Protein AF-0000000074207308 (afdb_homodimer)

Organism: NCBI:txid88382

pLDDT: mean 95.61, std 4.44, range [67.88, 98.94]

Structure (mmCIF, N/CA/C/O backbone):
data_AF-0000000074207308-model_v1
#
loop_
_entity.id
_entity.type
_entity.pdbx_description
1 polymer 'Diamine N-acetyltransferase'
#
loop_
_atom_site.group_PDB
_atom_site.id
_atom_site.type_symbol
_atom_site.label_atom_id
_atom_site.label_alt_id
_atom_site.label_comp_id
_atom_site.label_asym_id
_atom_site.label_entity_id
_atom_site.label_seq_id
_atom_site.pdbx_PDB_ins_code
_atom_site.Cartn_x
_atom_site.Cartn_y
_atom_site.Cartn_z
_atom_site.occupancy
_atom_site.B_iso_or_equiv
_atom_site.auth_seq_id
_atom_site.auth_comp_id
_atom_site.auth_asym_id
_atom_site.auth_atom_id
_atom_site.pdbx_PDB_model_num
ATOM 1 N N . MET A 1 1 ? -21.609 17.359 10.055 1 81.06 1 MET A N 1
ATOM 2 C CA . MET A 1 1 ? -20.406 16.609 9.719 1 81.06 1 MET A CA 1
ATOM 3 C C . MET A 1 1 ? -19.797 15.961 10.961 1 81.06 1 MET A C 1
ATOM 5 O O . MET A 1 1 ? -19.578 16.641 11.969 1 81.06 1 MET A O 1
ATOM 9 N N . VAL A 1 2 ? -19.766 14.625 11.016 1 92.75 2 VAL A N 1
ATOM 10 C CA . VAL A 1 2 ? -19.125 13.898 12.102 1 92.75 2 VAL A CA 1
ATOM 11 C C . VAL A 1 2 ? -17.844 13.242 11.602 1 92.75 2 VAL A C 1
ATOM 13 O O . VAL A 1 2 ? -17.859 12.117 11.086 1 92.75 2 VAL A O 1
ATOM 16 N N . LEU A 1 3 ? -16.781 13.953 11.828 1 97.81 3 LEU A N 1
ATOM 17 C CA . LEU A 1 3 ? -15.5 13.453 11.336 1 97.81 3 LEU A CA 1
ATOM 18 C C . LEU A 1 3 ? -14.867 12.492 12.344 1 97.81 3 LEU A C 1
ATOM 20 O O . LEU A 1 3 ? -14.938 12.727 13.555 1 97.81 3 LEU A O 1
ATOM 24 N N . ARG A 1 4 ? -14.344 11.406 11.836 1 98.38 4 ARG A N 1
ATOM 25 C CA . ARG A 1 4 ? -13.633 10.438 12.656 1 98.38 4 ARG A CA 1
ATOM 26 C C . ARG A 1 4 ? -12.344 9.984 11.977 1 98.38 4 ARG A C 1
ATOM 28 O O . ARG A 1 4 ? -12.242 10.008 10.742 1 98.38 4 ARG A O 1
ATOM 35 N N . LEU A 1 5 ? -11.391 9.633 12.789 1 98.75 5 LEU A N 1
ATOM 36 C CA . LEU A 1 5 ? -10.156 9.023 12.32 1 98.75 5 LEU A CA 1
ATOM 37 C C . LEU A 1 5 ? -10.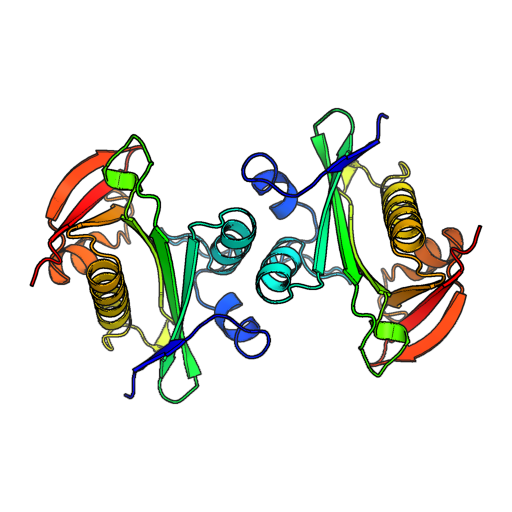188 7.508 12.508 1 98.75 5 LEU A C 1
ATOM 39 O O . LEU A 1 5 ? -10.516 7.016 13.586 1 98.75 5 LEU A O 1
ATOM 43 N N . GLU A 1 6 ? -9.867 6.758 11.445 1 98.69 6 GLU A N 1
ATOM 44 C CA . GLU A 1 6 ? -9.969 5.301 11.508 1 98.69 6 GLU A CA 1
ATOM 45 C C . GLU A 1 6 ? -8.703 4.637 10.977 1 98.69 6 GLU A C 1
ATOM 47 O O . GLU A 1 6 ? -8.062 5.16 10.062 1 98.69 6 GLU A O 1
ATOM 52 N N . GLU A 1 7 ? -8.43 3.48 11.586 1 98.62 7 GLU A N 1
ATOM 53 C CA . GLU A 1 7 ? -7.371 2.662 11 1 98.62 7 GLU A CA 1
ATOM 54 C C . GLU A 1 7 ? -7.773 2.152 9.617 1 98.62 7 GLU A C 1
ATOM 56 O O . GLU A 1 7 ? -8.961 1.986 9.328 1 98.62 7 GLU A O 1
ATOM 61 N N . LEU A 1 8 ? -6.762 1.978 8.734 1 98.69 8 LEU A N 1
ATOM 62 C CA . LEU A 1 8 ? -7.055 1.312 7.469 1 98.69 8 LEU A CA 1
ATOM 63 C C . LEU A 1 8 ? -7.461 -0.139 7.699 1 98.69 8 LEU A C 1
ATOM 65 O O . LEU A 1 8 ? -6.934 -0.8 8.602 1 98.69 8 LEU A O 1
ATOM 69 N N . SER A 1 9 ? -8.336 -0.606 6.934 1 98.06 9 SER A N 1
ATOM 70 C CA . SER A 1 9 ? -8.859 -1.966 7.02 1 98.06 9 SER A CA 1
ATOM 71 C C . SER A 1 9 ? -9.305 -2.477 5.652 1 98.06 9 SER A C 1
ATOM 73 O O . SER A 1 9 ? -9.367 -1.711 4.688 1 98.06 9 SER A O 1
ATOM 75 N N . VAL A 1 10 ? -9.586 -3.734 5.633 1 96.44 10 VAL A N 1
ATOM 76 C CA . VAL A 1 10 ? -10.078 -4.332 4.395 1 96.44 10 VAL A CA 1
ATOM 77 C C . VAL A 1 10 ? -11.367 -3.643 3.963 1 96.44 10 VAL A C 1
ATOM 79 O O . VAL A 1 10 ? -11.625 -3.477 2.766 1 96.44 10 VAL A O 1
ATOM 82 N N . ASP A 1 11 ? -12.094 -3.113 4.871 1 97 11 ASP A N 1
ATOM 83 C CA . ASP A 1 11 ? -13.422 -2.562 4.598 1 97 11 ASP A CA 1
ATOM 84 C C . ASP A 1 11 ? -13.32 -1.158 4.008 1 97 11 ASP A C 1
ATOM 86 O O . ASP A 1 11 ? -14.18 -0.745 3.227 1 97 11 ASP A O 1
ATOM 90 N N . ASN A 1 12 ? -12.305 -0.377 4.363 1 98.19 12 ASN A N 1
ATOM 91 C CA . ASN A 1 12 ? -12.297 1.019 3.939 1 98.19 12 ASN A CA 1
ATOM 92 C C . ASN A 1 12 ? -11.18 1.293 2.941 1 98.19 12 ASN A C 1
ATOM 94 O O . ASN A 1 12 ? -11.117 2.375 2.354 1 98.19 12 ASN A O 1
ATOM 98 N N . LEU A 1 13 ? -10.344 0.325 2.689 1 98.31 13 LEU A N 1
ATOM 99 C CA . LEU A 1 13 ? -9.148 0.535 1.877 1 98.31 13 LEU A CA 1
ATOM 100 C C . LEU A 1 13 ? -9.523 0.958 0.46 1 98.31 13 LEU A C 1
ATOM 102 O O . LEU A 1 13 ? -8.93 1.886 -0.093 1 98.31 13 LEU A O 1
ATOM 106 N N . GLY A 1 14 ? -10.508 0.292 -0.149 1 97.25 14 GLY A N 1
ATOM 107 C CA . GLY A 1 14 ? -10.914 0.631 -1.505 1 97.25 14 GLY A CA 1
ATOM 108 C C . GLY A 1 14 ? -11.242 2.102 -1.68 1 97.25 14 GLY A C 1
ATOM 109 O O . GLY A 1 14 ? -10.781 2.736 -2.631 1 97.25 14 GLY A O 1
ATOM 110 N N . ASP A 1 15 ? -12.016 2.637 -0.791 1 97.81 15 ASP A N 1
ATOM 111 C CA . ASP A 1 15 ? -12.391 4.043 -0.834 1 97.81 15 ASP A CA 1
ATOM 112 C C . ASP A 1 15 ? -11.188 4.949 -0.605 1 97.81 15 ASP A C 1
ATOM 114 O O . ASP A 1 15 ? -11.062 6.004 -1.231 1 97.81 15 ASP A O 1
ATOM 118 N N . VAL A 1 16 ? -10.305 4.543 0.288 1 98.38 16 VAL A N 1
ATOM 119 C CA . VAL A 1 16 ? -9.109 5.316 0.594 1 98.38 16 VAL A CA 1
ATOM 120 C C . VAL A 1 16 ? -8.234 5.426 -0.652 1 98.38 16 VAL A C 1
ATOM 122 O O . VAL A 1 16 ? -7.762 6.512 -0.993 1 98.38 16 VAL A O 1
ATOM 125 N N . LEU A 1 17 ? -8.102 4.32 -1.354 1 96.69 17 LEU A N 1
ATOM 126 C CA . LEU A 1 17 ? -7.203 4.273 -2.502 1 96.69 17 LEU A CA 1
ATOM 127 C C . LEU A 1 17 ? -7.77 5.082 -3.668 1 96.69 17 LEU A C 1
ATOM 129 O O . LEU A 1 17 ? -7.039 5.43 -4.598 1 96.69 17 LEU A O 1
ATOM 133 N N . ARG A 1 18 ? -9.016 5.398 -3.621 1 94.56 18 ARG A N 1
ATOM 134 C CA . ARG A 1 18 ? -9.664 6.133 -4.707 1 94.56 18 ARG A CA 1
ATOM 135 C C . ARG A 1 18 ? -9.664 7.629 -4.43 1 94.56 18 ARG A C 1
ATOM 137 O O . ARG A 1 18 ? -10.094 8.422 -5.27 1 94.56 18 ARG A O 1
ATOM 144 N N . LEU A 1 19 ? -9.195 7.988 -3.291 1 96.62 19 LEU A N 1
ATOM 145 C CA . LEU A 1 19 ? -9.062 9.414 -3.002 1 96.62 19 LEU A CA 1
ATOM 146 C C . LEU A 1 19 ? -8.117 10.086 -3.994 1 96.62 19 LEU A C 1
ATOM 148 O O . LEU A 1 19 ? -7.133 9.484 -4.426 1 96.62 19 LEU A O 1
ATOM 152 N N . PRO A 1 20 ? -8.375 11.359 -4.23 1 93.25 20 PRO A N 1
ATOM 153 C CA . PRO A 1 20 ? -7.418 12.109 -5.047 1 93.25 20 PRO A CA 1
ATOM 154 C C . PRO A 1 20 ? -6.156 12.492 -4.277 1 93.25 20 PRO A C 1
ATOM 156 O O . PRO A 1 20 ? -6.172 12.531 -3.045 1 93.25 20 PRO A O 1
ATOM 159 N N . PRO A 1 21 ? -5.121 12.734 -5.047 1 92.62 21 PRO A N 1
ATOM 160 C CA . PRO A 1 21 ? -4.949 12.656 -6.5 1 92.62 21 PRO A CA 1
ATOM 161 C C . PRO A 1 21 ? -4.711 11.234 -6.992 1 92.62 21 PRO A C 1
ATOM 163 O O . PRO A 1 21 ? -4.34 10.352 -6.207 1 92.62 21 PRO A O 1
ATOM 166 N N . GLN A 1 22 ? -5.051 11.031 -8.203 1 88.5 22 GLN A N 1
ATOM 167 C CA . GLN A 1 22 ? -4.668 9.805 -8.898 1 88.5 22 GLN A CA 1
ATOM 168 C C . GLN A 1 22 ? -3.414 10.023 -9.75 1 88.5 22 GLN A C 1
ATOM 170 O O . GLN A 1 22 ? -3.002 11.164 -9.969 1 88.5 22 GLN A O 1
ATOM 175 N N . ALA A 1 23 ? -2.795 8.906 -10.125 1 82 23 ALA A N 1
ATOM 176 C CA . ALA A 1 23 ? -1.515 8.953 -10.828 1 82 23 ALA A CA 1
ATOM 177 C C . ALA A 1 23 ? -1.585 9.891 -12.031 1 82 23 ALA A C 1
ATOM 179 O O . ALA A 1 23 ? -0.601 10.555 -12.367 1 82 23 ALA A O 1
ATOM 180 N N . ALA A 1 24 ? -2.674 10.062 -12.633 1 81.81 24 ALA A N 1
ATOM 181 C CA . ALA A 1 24 ? -2.807 10.859 -13.844 1 81.81 24 ALA A CA 1
ATOM 182 C C . ALA A 1 24 ? -3.025 12.336 -13.516 1 81.81 24 ALA A C 1
ATOM 184 O O . ALA A 1 24 ? -2.92 13.195 -14.391 1 81.81 24 ALA A O 1
ATOM 185 N N . ASP A 1 25 ? -3.264 12.656 -12.211 1 84.12 25 ASP A N 1
ATOM 186 C CA . ASP A 1 25 ? -3.578 14.016 -11.789 1 84.12 25 ASP A CA 1
ATOM 187 C C . ASP A 1 25 ? -2.307 14.844 -11.617 1 84.12 25 ASP A C 1
ATOM 189 O O . ASP A 1 25 ? -1.285 14.328 -11.148 1 84.12 25 ASP A O 1
ATOM 193 N N . ASP A 1 26 ? -2.391 16.062 -12.055 1 83.62 26 ASP A N 1
ATOM 194 C CA . ASP A 1 26 ? -1.312 17 -11.758 1 83.62 26 ASP A CA 1
ATOM 195 C C . ASP A 1 26 ? -1.532 17.672 -10.406 1 83.62 26 ASP A C 1
ATOM 197 O O . ASP A 1 26 ? -2.199 18.703 -10.32 1 83.62 26 ASP A O 1
ATOM 201 N N . GLU A 1 27 ? -1.017 17.094 -9.383 1 84.94 27 GLU A N 1
ATOM 202 C CA . GLU A 1 27 ? -1.16 17.562 -8.008 1 84.94 27 GLU A CA 1
ATOM 203 C C . GLU A 1 27 ? 0.176 17.531 -7.277 1 84.94 27 GLU A C 1
ATOM 205 O O . GLU A 1 27 ? 1.057 16.734 -7.605 1 84.94 27 GLU A O 1
ATOM 210 N N . PRO A 1 28 ? 0.37 18.375 -6.367 1 83.69 28 PRO A N 1
ATOM 211 C CA . PRO A 1 28 ? 1.641 18.484 -5.648 1 83.69 28 PRO A CA 1
ATOM 212 C C . PRO A 1 28 ? 1.828 17.391 -4.602 1 83.69 28 PRO A C 1
ATOM 214 O O . PRO A 1 28 ? 2.834 17.391 -3.885 1 83.69 28 PRO A O 1
ATOM 217 N N . VAL A 1 29 ? 0.876 16.609 -4.508 1 86.88 29 VAL A N 1
ATOM 218 C CA . VAL A 1 29 ? 0.922 15.539 -3.523 1 86.88 29 VAL A CA 1
ATOM 219 C C . VAL A 1 29 ? 0.804 14.188 -4.223 1 86.88 29 VAL A C 1
ATOM 221 O O . VAL A 1 29 ? 0.121 14.07 -5.246 1 86.88 29 VAL A O 1
ATOM 224 N N . ALA A 1 30 ? 1.426 13.234 -3.65 1 88.88 30 ALA A N 1
ATOM 225 C CA . ALA A 1 30 ? 1.413 11.891 -4.23 1 88.88 30 ALA A CA 1
ATOM 226 C C . ALA A 1 30 ? 0.037 11.25 -4.094 1 88.88 30 ALA A C 1
ATOM 228 O O . ALA A 1 30 ? -0.726 11.586 -3.186 1 88.88 30 ALA A O 1
ATOM 229 N N . PRO A 1 31 ? -0.222 10.328 -4.969 1 92.69 31 PRO A N 1
ATOM 230 C CA . PRO A 1 31 ? -1.463 9.562 -4.812 1 92.69 31 PRO A CA 1
ATOM 231 C C . PRO A 1 31 ? -1.519 8.789 -3.502 1 92.69 31 PRO A C 1
ATOM 233 O O . PRO A 1 31 ? -0.492 8.289 -3.031 1 92.69 31 PRO A O 1
ATOM 236 N N . THR A 1 32 ? -2.699 8.617 -3.01 1 95.69 32 THR A N 1
ATOM 237 C CA . THR A 1 32 ? -2.92 7.93 -1.742 1 95.69 32 THR A CA 1
ATOM 238 C C . THR A 1 32 ? -2.443 6.484 -1.822 1 95.69 32 THR A C 1
ATOM 240 O O . THR A 1 32 ? -1.869 5.961 -0.865 1 95.69 32 THR A O 1
ATOM 243 N N . VAL A 1 33 ? -2.654 5.875 -2.961 1 95.12 33 VAL A N 1
ATOM 244 C CA . VAL A 1 33 ? -2.287 4.469 -3.117 1 95.12 33 VAL A CA 1
ATOM 245 C C . VAL A 1 33 ? -0.78 4.305 -2.934 1 95.12 33 VAL A C 1
ATOM 247 O O . VAL A 1 33 ? -0.324 3.328 -2.336 1 95.12 33 VAL A O 1
ATOM 250 N N . TRP A 1 34 ? -0.037 5.199 -3.395 1 94.44 34 TRP A N 1
ATOM 251 C CA . TRP A 1 34 ? 1.411 5.152 -3.227 1 94.44 34 TRP A CA 1
ATOM 252 C C . TRP A 1 34 ? 1.792 5.25 -1.754 1 94.44 34 TRP A C 1
ATOM 254 O O . TRP A 1 34 ? 2.688 4.543 -1.287 1 94.44 34 TRP A O 1
ATOM 264 N N . SER A 1 35 ? 1.114 6.098 -1.094 1 96.44 35 SER A N 1
ATOM 265 C CA . SER A 1 35 ? 1.394 6.301 0.324 1 96.44 35 SER A CA 1
ATOM 266 C C . SER A 1 35 ? 1.094 5.047 1.135 1 96.44 35 SER A C 1
ATOM 268 O O . SER A 1 35 ? 1.866 4.672 2.02 1 96.44 35 SER A O 1
ATOM 270 N N . VAL A 1 36 ? 0.003 4.43 0.858 1 98.06 36 VAL A N 1
ATOM 271 C CA . VAL A 1 36 ? -0.348 3.215 1.586 1 98.06 36 VAL A CA 1
ATOM 272 C C . VAL A 1 36 ? 0.664 2.115 1.273 1 98.06 36 VAL A C 1
ATOM 274 O O . VAL A 1 36 ? 1.079 1.373 2.166 1 98.06 36 VAL A O 1
ATOM 277 N N . ALA A 1 37 ? 1.04 2.021 -0.01 1 97.69 37 ALA A N 1
ATOM 278 C CA . ALA A 1 37 ? 2.072 1.057 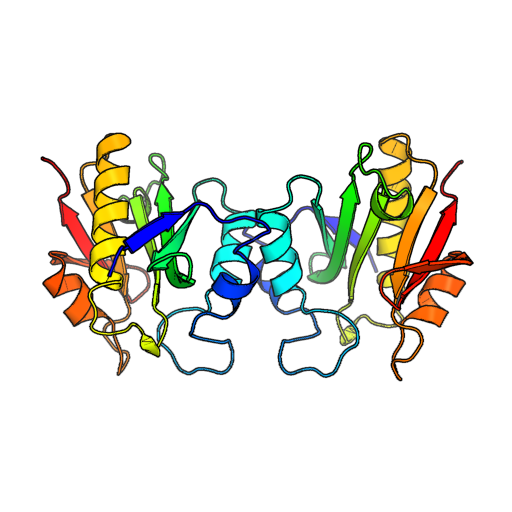-0.384 1 97.69 37 ALA A CA 1
ATOM 279 C C . ALA A 1 37 ? 3.379 1.341 0.349 1 97.69 37 ALA A C 1
ATOM 281 O O . ALA A 1 37 ? 4.043 0.418 0.827 1 97.69 37 ALA A O 1
ATOM 282 N N . GLU A 1 38 ? 3.725 2.566 0.464 1 97.38 38 GLU A N 1
ATOM 283 C CA . GLU A 1 38 ? 4.922 2.957 1.204 1 97.38 38 GLU A CA 1
ATOM 284 C C . GLU A 1 38 ? 4.824 2.543 2.67 1 97.38 38 GLU A C 1
ATOM 286 O O . GLU A 1 38 ? 5.816 2.125 3.27 1 97.38 38 GLU A O 1
ATOM 291 N N . ALA A 1 39 ? 3.689 2.721 3.209 1 98.19 39 ALA A N 1
ATOM 292 C CA . ALA A 1 39 ? 3.49 2.363 4.609 1 98.19 39 ALA A CA 1
ATOM 293 C C . ALA A 1 39 ? 3.795 0.887 4.848 1 98.19 39 ALA A C 1
ATOM 295 O O . ALA A 1 39 ? 4.234 0.505 5.938 1 98.19 39 ALA A O 1
ATOM 296 N N . TYR A 1 40 ? 3.59 0.123 3.887 1 98.31 40 TYR A N 1
ATOM 297 C CA . TYR A 1 40 ? 3.846 -1.307 4.023 1 98.31 40 TYR A CA 1
ATOM 298 C C . TYR A 1 40 ? 5.293 -1.567 4.422 1 98.31 40 TYR A C 1
ATOM 300 O O . TYR A 1 40 ? 5.574 -2.48 5.203 1 98.31 40 TYR A O 1
ATOM 308 N N . VAL A 1 41 ? 6.207 -0.784 3.912 1 98 41 VAL A N 1
ATOM 309 C CA . VAL A 1 41 ? 7.621 -1.054 4.137 1 98 41 VAL A CA 1
ATOM 310 C C . VAL A 1 41 ? 8.172 -0.082 5.176 1 98 41 VAL A C 1
ATOM 312 O O . VAL A 1 41 ? 9.391 -0.025 5.398 1 98 41 VAL A O 1
ATOM 315 N N . HIS A 1 42 ? 7.398 0.735 5.715 1 97.12 42 HIS A N 1
ATOM 316 C CA . HIS A 1 42 ? 7.789 1.678 6.758 1 97.12 42 HIS A CA 1
ATOM 317 C C . HIS A 1 42 ? 7.012 1.428 8.047 1 97.12 42 HIS A C 1
ATOM 319 O O . HIS A 1 42 ? 5.961 2.029 8.266 1 97.12 42 HIS A O 1
ATOM 325 N N . PRO A 1 43 ? 7.555 0.659 8.883 1 95.44 43 PRO A N 1
ATOM 326 C CA . PRO A 1 43 ? 6.832 0.309 10.109 1 95.44 43 PRO A CA 1
ATOM 327 C C . PRO A 1 43 ? 6.527 1.524 10.984 1 95.44 43 PRO A C 1
ATOM 329 O O . PRO A 1 43 ? 5.676 1.454 11.875 1 95.44 43 PRO A O 1
ATOM 332 N N . THR A 1 44 ? 7.172 2.658 10.773 1 97.25 44 THR A N 1
ATOM 333 C CA . THR A 1 44 ? 6.965 3.857 11.578 1 97.25 44 THR A CA 1
ATOM 334 C C . THR A 1 44 ? 5.844 4.711 10.992 1 97.25 44 THR A C 1
ATOM 336 O O . THR A 1 44 ? 5.434 5.703 11.602 1 97.25 44 THR A O 1
ATOM 339 N N . ALA A 1 45 ? 5.398 4.285 9.789 1 98.19 45 ALA A N 1
ATOM 340 C CA . ALA A 1 45 ? 4.289 5.004 9.164 1 98.19 45 ALA A CA 1
ATOM 341 C C . ALA A 1 45 ? 2.99 4.777 9.938 1 98.19 45 ALA A C 1
ATOM 343 O O . ALA A 1 45 ? 2.775 3.703 10.5 1 98.19 45 ALA A O 1
ATOM 344 N N . TRP A 1 46 ? 2.166 5.762 9.969 1 98.62 46 TRP A N 1
ATOM 345 C CA . TRP A 1 46 ? 0.899 5.766 10.688 1 98.62 46 TRP A CA 1
ATOM 346 C C . TRP A 1 46 ? -0.232 6.27 9.797 1 98.62 46 TRP A C 1
ATOM 348 O O . TRP A 1 46 ? -0.687 7.406 9.945 1 98.62 46 TRP A O 1
ATOM 358 N N . PRO A 1 47 ? -0.683 5.48 8.797 1 98.88 47 PRO A N 1
ATOM 359 C CA . PRO A 1 47 ? -1.787 5.875 7.914 1 98.88 47 PRO A CA 1
ATOM 360 C C . PRO A 1 47 ? -3.152 5.727 8.586 1 98.88 47 PRO A C 1
ATOM 362 O O . PRO A 1 47 ? -3.389 4.758 9.305 1 98.88 47 PRO A O 1
ATOM 365 N N . ARG A 1 48 ? -4.027 6.715 8.258 1 98.94 48 ARG A N 1
ATOM 366 C CA . ARG A 1 48 ? -5.391 6.715 8.781 1 98.94 48 ARG A CA 1
ATOM 367 C C . ARG A 1 48 ? -6.371 7.238 7.734 1 98.94 48 ARG A C 1
ATOM 369 O O . ARG A 1 48 ? -6.031 8.125 6.945 1 98.94 48 ARG A O 1
ATOM 376 N N . ALA A 1 49 ? -7.531 6.734 7.805 1 98.88 49 ALA A N 1
ATOM 377 C CA . ALA A 1 49 ? -8.641 7.27 7.023 1 98.88 49 ALA A CA 1
ATOM 378 C C . ALA A 1 49 ? -9.43 8.297 7.832 1 98.88 49 ALA A C 1
ATOM 380 O O . ALA A 1 49 ? -9.617 8.141 9.039 1 98.88 49 ALA A O 1
ATOM 381 N N . VAL A 1 50 ? -9.859 9.336 7.191 1 98.81 50 VAL A N 1
ATOM 382 C CA . VAL A 1 50 ? -10.828 10.266 7.762 1 98.81 50 VAL A CA 1
ATOM 383 C C . VAL A 1 50 ? -12.211 9.984 7.18 1 98.81 50 VAL A C 1
ATOM 385 O O . VAL A 1 50 ? -12.383 9.938 5.961 1 98.81 50 VAL A O 1
ATOM 388 N N . THR A 1 51 ? -13.18 9.805 8.047 1 98.56 51 THR A N 1
ATOM 389 C CA . THR A 1 51 ? -14.523 9.516 7.57 1 98.56 51 THR A CA 1
ATOM 390 C C . THR A 1 51 ? -15.516 10.562 8.078 1 98.56 51 THR A C 1
ATOM 392 O O . THR A 1 51 ? -15.266 11.211 9.102 1 98.56 51 THR A O 1
ATOM 395 N N . ASP A 1 52 ? -16.469 10.836 7.301 1 98.06 52 ASP A N 1
ATOM 396 C CA . ASP A 1 52 ? -17.641 11.625 7.656 1 98.06 52 ASP A CA 1
ATOM 397 C C . ASP A 1 52 ? -18.906 10.781 7.602 1 98.06 52 ASP A C 1
ATOM 399 O O . ASP A 1 52 ? -19.422 10.492 6.516 1 98.06 52 ASP A O 1
ATOM 403 N N . ASP A 1 53 ? -19.375 10.391 8.758 1 95.38 53 ASP A N 1
ATOM 404 C CA . ASP A 1 53 ? -20.562 9.531 8.844 1 95.38 53 ASP A CA 1
ATOM 405 C C . ASP A 1 53 ? -20.344 8.227 8.078 1 95.38 53 ASP A C 1
ATOM 407 O O . ASP A 1 53 ? -21.172 7.852 7.242 1 95.38 53 ASP A O 1
ATOM 411 N N . GLY A 1 54 ? -19.172 7.723 8.234 1 95.19 54 GLY A N 1
ATOM 412 C CA . GLY A 1 54 ? -18.875 6.406 7.703 1 95.19 54 GLY A CA 1
ATOM 413 C C . GLY A 1 54 ? -18.328 6.445 6.285 1 95.19 54 GLY A C 1
ATOM 414 O O . GLY A 1 54 ? -17.859 5.43 5.766 1 95.19 54 GLY A O 1
ATOM 415 N N . VAL A 1 55 ? -18.391 7.594 5.66 1 97.25 55 VAL A N 1
ATOM 416 C CA . VAL A 1 55 ? -17.891 7.75 4.301 1 97.25 55 VAL A CA 1
ATOM 417 C C . VAL A 1 55 ? -16.469 8.281 4.332 1 97.25 55 VAL A C 1
ATOM 419 O O . VAL A 1 55 ? -16.188 9.273 5.008 1 97.25 55 VAL A O 1
ATOM 422 N N . VAL A 1 56 ? -15.578 7.613 3.619 1 98.62 56 VAL A N 1
ATOM 423 C CA . VAL A 1 56 ? -14.195 8.078 3.564 1 98.62 56 VAL A CA 1
ATOM 424 C C . VAL A 1 56 ? -14.133 9.422 2.842 1 98.62 56 VAL A C 1
ATOM 426 O O . VAL A 1 56 ? -14.562 9.531 1.693 1 98.62 56 VAL A O 1
ATOM 429 N N . VAL A 1 57 ? -13.547 10.406 3.486 1 98.56 57 VAL A N 1
ATOM 430 C CA . VAL A 1 57 ? -13.484 11.734 2.881 1 98.56 57 VAL A CA 1
ATOM 431 C C . VAL A 1 57 ? -12.047 12.242 2.895 1 98.56 57 VAL A C 1
ATOM 433 O O . VAL A 1 57 ? -11.758 13.32 2.371 1 98.56 57 VAL A O 1
ATOM 436 N N . GLY A 1 58 ? -11.164 11.469 3.492 1 98.62 58 GLY A N 1
ATOM 437 C CA . GLY A 1 58 ? -9.773 11.898 3.523 1 98.62 58 GLY A CA 1
ATOM 438 C C . GLY A 1 58 ? -8.828 10.805 3.994 1 98.62 58 GLY A C 1
ATOM 439 O O . GLY A 1 58 ? -9.258 9.695 4.309 1 98.62 58 GLY A O 1
ATOM 440 N N . PHE A 1 59 ? -7.609 11.078 3.967 1 98.81 59 PHE A N 1
ATOM 441 C CA . PHE A 1 59 ? -6.5 10.219 4.363 1 98.81 59 PHE A CA 1
ATOM 442 C C . PHE A 1 59 ? -5.352 11.047 4.93 1 98.81 59 PHE A C 1
ATOM 444 O O . PHE A 1 59 ? -5.043 12.125 4.418 1 98.81 59 PHE A O 1
ATOM 451 N N . VAL A 1 60 ? -4.75 10.57 5.996 1 98.88 60 VAL A N 1
ATOM 452 C CA . VAL A 1 60 ? -3.539 11.18 6.535 1 98.88 60 VAL A CA 1
ATOM 453 C C . VAL A 1 60 ? -2.545 10.094 6.926 1 98.88 60 VAL A C 1
ATOM 455 O O . VAL A 1 60 ? -2.938 9.023 7.387 1 98.88 60 VAL A O 1
ATOM 458 N N . MET A 1 61 ? -1.333 10.312 6.668 1 98.88 61 MET A N 1
ATOM 459 C CA . MET A 1 61 ? -0.251 9.43 7.094 1 98.88 61 MET A CA 1
ATOM 460 C C . MET A 1 61 ? 0.85 10.211 7.797 1 98.88 61 MET A C 1
ATOM 462 O O . MET A 1 61 ? 1.478 11.086 7.195 1 98.88 61 MET A O 1
ATOM 466 N N . ALA A 1 62 ? 1.029 9.969 9.031 1 98.81 62 ALA A N 1
ATOM 467 C CA . ALA A 1 62 ? 2.131 10.523 9.82 1 98.81 62 ALA A CA 1
ATOM 468 C C . ALA A 1 62 ? 3.273 9.516 9.945 1 98.81 62 ALA A C 1
ATOM 470 O O . ALA A 1 62 ? 3.129 8.352 9.562 1 98.81 62 ALA A O 1
ATOM 471 N N . ASN A 1 63 ? 4.332 9.977 10.32 1 98.31 63 ASN A N 1
ATOM 472 C CA . ASN A 1 63 ? 5.496 9.148 10.633 1 98.31 63 ASN A CA 1
ATOM 473 C C . ASN A 1 63 ? 6.016 9.422 12.039 1 98.31 63 ASN A C 1
ATOM 475 O O . ASN A 1 63 ? 6.137 10.578 12.453 1 98.31 63 ASN A O 1
ATOM 479 N N . TRP A 1 64 ? 6.316 8.352 12.781 1 98.25 64 TRP A N 1
ATOM 480 C CA . TRP A 1 64 ? 6.891 8.43 14.117 1 98.25 64 TRP A CA 1
ATOM 481 C C . TRP A 1 64 ? 8.234 7.715 14.18 1 98.25 64 TRP A C 1
ATOM 483 O O . TRP A 1 64 ? 8.289 6.496 14.367 1 98.25 64 TRP A O 1
ATOM 493 N N . SER A 1 65 ? 9.273 8.461 14.086 1 97.06 65 SER A N 1
ATOM 494 C CA . SER A 1 65 ? 10.633 7.93 14.078 1 97.06 65 SER A CA 1
ATOM 495 C C . SER A 1 65 ? 11.539 8.703 15.039 1 97.06 65 SER A C 1
ATOM 497 O O . SER A 1 65 ? 12.406 9.461 14.602 1 97.06 65 SER A O 1
ATOM 499 N N . PRO A 1 66 ? 11.43 8.422 16.297 1 93.81 66 PRO A N 1
ATOM 500 C CA . PRO A 1 66 ? 12.148 9.227 17.281 1 93.81 66 PRO A CA 1
ATOM 501 C C . PRO A 1 66 ? 13.664 9.133 17.141 1 93.81 66 PRO A C 1
ATOM 503 O O . PRO A 1 66 ? 14.383 10.047 17.531 1 93.81 66 PRO A O 1
ATOM 506 N N . GLU A 1 67 ? 14.156 8.094 16.531 1 93.88 67 GLU A N 1
ATOM 507 C CA . GLU A 1 67 ? 15.594 7.871 16.453 1 93.88 67 GLU A CA 1
ATOM 508 C C . GLU A 1 67 ? 16.172 8.461 15.172 1 93.88 67 GLU A C 1
ATOM 510 O O . GLU A 1 67 ? 17.375 8.359 14.93 1 93.88 67 GLU A O 1
ATOM 515 N N . GLU A 1 68 ? 15.359 9.031 14.391 1 95.06 68 GLU A N 1
ATOM 516 C CA . GLU A 1 68 ? 15.836 9.641 13.148 1 95.06 68 GLU A CA 1
ATOM 517 C C . GLU A 1 68 ? 16.828 10.758 13.43 1 95.06 68 GLU A C 1
ATOM 519 O O . GLU A 1 68 ? 16.578 11.617 14.281 1 95.06 68 GLU A O 1
ATOM 524 N N . PRO A 1 69 ? 17.953 10.805 12.703 1 94.75 69 PRO A N 1
ATOM 525 C CA . PRO A 1 69 ? 18.969 11.844 12.93 1 94.75 69 PRO A CA 1
ATOM 526 C C . PRO A 1 69 ? 18.453 13.242 12.594 1 94.75 69 PRO A C 1
ATOM 528 O O . PRO A 1 69 ? 18.812 14.211 13.273 1 94.75 69 PRO A O 1
ATOM 531 N N . GLU A 1 70 ? 17.75 13.359 11.5 1 93.81 70 GLU A N 1
ATOM 532 C CA . GLU A 1 70 ? 17.156 14.641 11.109 1 93.81 70 GLU A CA 1
ATOM 533 C C . GLU A 1 70 ? 15.891 14.93 11.891 1 93.81 70 GLU A C 1
ATOM 535 O O . GLU A 1 70 ? 14.867 14.266 11.695 1 93.81 70 GLU A O 1
ATOM 540 N N . PRO A 1 71 ? 15.922 15.945 12.758 1 93.12 71 PRO A N 1
ATOM 541 C CA . PRO A 1 71 ? 14.773 16.219 13.625 1 93.12 71 PRO A CA 1
ATOM 542 C C . PRO A 1 71 ? 13.469 16.406 12.844 1 93.12 71 PRO A C 1
ATOM 544 O O . PRO A 1 71 ? 12.414 15.961 13.289 1 93.12 71 PRO A O 1
ATOM 547 N N . ALA A 1 72 ? 13.586 16.938 11.648 1 93.69 72 ALA A N 1
ATOM 548 C CA . ALA A 1 72 ? 12.406 17.219 10.836 1 93.69 72 ALA A CA 1
ATOM 549 C C . ALA A 1 72 ? 11.719 15.93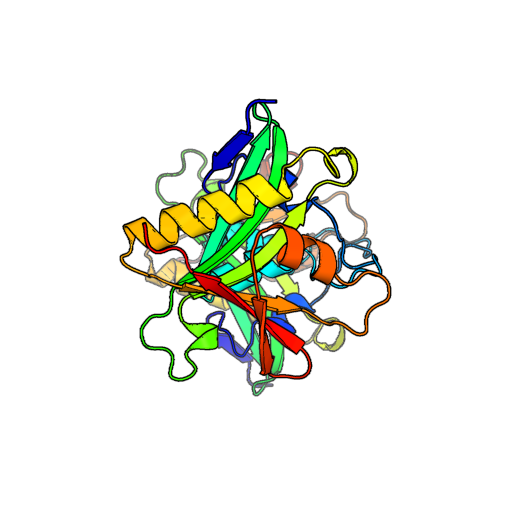8 10.398 1 93.69 72 ALA A C 1
ATOM 551 O O . ALA A 1 72 ? 10.562 15.961 9.969 1 93.69 72 ALA A O 1
ATOM 552 N N . PHE A 1 73 ? 12.422 14.773 10.578 1 95.12 73 PHE A N 1
ATOM 553 C CA . PHE A 1 73 ? 11.883 13.516 10.078 1 95.12 73 PHE A CA 1
ATOM 554 C C . PHE A 1 73 ? 11.422 12.633 11.227 1 95.12 73 PHE A C 1
ATOM 556 O O . PHE A 1 73 ? 10.953 11.516 11.008 1 95.12 73 PHE A O 1
ATOM 563 N N . ARG A 1 74 ? 11.469 13.109 12.453 1 96.25 74 ARG A N 1
ATOM 564 C CA . ARG A 1 74 ? 11.188 12.273 13.617 1 96.25 74 ARG A CA 1
ATOM 565 C C . ARG A 1 74 ? 9.688 12.109 13.828 1 96.25 74 ARG A C 1
ATOM 567 O O . ARG A 1 74 ? 9.234 11.07 14.32 1 96.25 74 ARG A O 1
ATOM 574 N N . ALA A 1 75 ? 8.953 13.164 13.523 1 97.81 75 ALA A N 1
ATOM 575 C CA . ALA A 1 75 ? 7.5 13.172 13.688 1 97.81 75 ALA A CA 1
ATOM 576 C C . ALA A 1 75 ? 6.848 14.195 12.758 1 97.81 75 ALA A C 1
ATOM 578 O O . ALA A 1 75 ? 7.164 15.383 12.82 1 97.81 75 ALA A O 1
ATOM 579 N N . GLY A 1 76 ? 5.969 13.672 11.984 1 97.69 76 GLY A N 1
ATOM 580 C CA . GLY A 1 76 ? 5.332 14.656 11.117 1 97.69 76 GLY A CA 1
ATOM 581 C C . GLY A 1 76 ? 4.359 14.031 10.133 1 97.69 76 GLY A C 1
ATOM 582 O O . GLY A 1 76 ? 4.188 12.812 10.102 1 97.69 76 GLY A O 1
ATOM 583 N N . ILE A 1 77 ? 3.713 14.898 9.359 1 98.44 77 ILE A N 1
ATOM 584 C CA . ILE A 1 77 ? 2.734 14.492 8.352 1 98.44 77 ILE A CA 1
ATOM 585 C C . ILE A 1 77 ? 3.438 14.25 7.02 1 98.44 77 ILE A C 1
ATOM 587 O O . ILE A 1 77 ? 4.062 15.156 6.469 1 98.44 77 ILE A O 1
ATOM 591 N N . TRP A 1 78 ? 3.32 13.07 6.516 1 97.25 78 TRP A N 1
ATOM 592 C CA . TRP A 1 78 ? 3.932 12.68 5.25 1 97.25 78 TRP A CA 1
ATOM 593 C C . TRP A 1 78 ? 2.957 12.867 4.094 1 97.25 78 TRP A C 1
ATOM 595 O O . TRP A 1 78 ? 3.373 13.117 2.959 1 97.25 78 TRP A O 1
ATOM 605 N N . ARG A 1 79 ? 1.723 12.672 4.375 1 97.94 79 ARG A N 1
ATOM 606 C CA . ARG A 1 79 ? 0.691 12.758 3.348 1 97.94 79 ARG A CA 1
ATOM 607 C C . ARG A 1 79 ? -0.638 13.211 3.941 1 97.94 79 ARG A C 1
ATOM 609 O O . ARG A 1 79 ? -1.013 12.789 5.035 1 97.94 79 ARG A O 1
ATOM 616 N N . LEU A 1 80 ? -1.263 14.031 3.215 1 97.94 80 LEU A N 1
ATOM 617 C CA . LEU A 1 80 ? -2.627 14.438 3.533 1 97.94 80 LEU A CA 1
ATOM 618 C C . LEU A 1 80 ? -3.441 14.648 2.262 1 97.94 80 LEU A C 1
ATOM 620 O O . LEU A 1 80 ? -3.104 15.5 1.438 1 97.94 80 LEU A O 1
ATOM 624 N N . ASN A 1 81 ? -4.477 13.859 2.074 1 97.62 81 ASN A N 1
ATOM 625 C CA . ASN A 1 81 ? -5.352 13.922 0.91 1 97.62 81 ASN A CA 1
ATOM 626 C C . ASN A 1 81 ? -6.816 14.047 1.318 1 97.62 81 ASN A C 1
ATOM 628 O O . ASN A 1 81 ? -7.273 13.367 2.238 1 97.62 81 ASN A O 1
ATOM 632 N N . VAL A 1 82 ? -7.496 14.891 0.651 1 97.12 82 VAL A N 1
ATOM 633 C CA . VAL A 1 82 ? -8.906 15.133 0.937 1 97.12 82 VAL A CA 1
ATOM 634 C C . VAL A 1 82 ? -9.727 14.953 -0.337 1 97.12 82 VAL A C 1
ATOM 636 O O . VAL A 1 82 ? -9.336 15.414 -1.409 1 97.12 82 VAL A O 1
ATOM 639 N N . ALA A 1 83 ? -10.852 14.266 -0.184 1 96.94 83 ALA A N 1
ATOM 640 C CA . ALA A 1 83 ? -11.773 14.133 -1.312 1 96.94 83 ALA A CA 1
ATOM 641 C C . ALA A 1 83 ? -12.156 15.492 -1.875 1 96.94 83 ALA A C 1
ATOM 643 O O . ALA A 1 83 ? -12.375 16.453 -1.12 1 96.94 83 ALA A O 1
ATOM 644 N N . THR A 1 84 ? -12.266 15.531 -3.209 1 93.69 84 THR A N 1
ATOM 645 C CA . THR A 1 84 ? -12.602 16.797 -3.867 1 93.69 84 THR A CA 1
ATOM 646 C C . THR A 1 84 ? -13.93 17.344 -3.352 1 93.69 84 THR A C 1
ATOM 648 O O . THR A 1 84 ? -14.039 18.531 -3.043 1 93.69 84 THR A O 1
ATOM 651 N N . ALA A 1 85 ? -14.859 16.516 -3.143 1 93.19 85 ALA A N 1
ATOM 652 C CA . ALA A 1 85 ? -16.219 16.906 -2.74 1 93.19 85 ALA A CA 1
ATOM 653 C C . ALA A 1 85 ? -16.234 17.375 -1.288 1 93.19 85 ALA A C 1
ATOM 655 O O . ALA A 1 85 ? -17.219 17.984 -0.843 1 93.19 85 ALA A O 1
ATOM 656 N N . ALA A 1 86 ? -15.195 17.094 -0.538 1 94.5 86 ALA A N 1
ATOM 657 C CA . ALA A 1 86 ? -15.18 17.406 0.89 1 94.5 86 ALA A CA 1
ATOM 658 C C . ALA A 1 86 ? -14.234 18.562 1.189 1 94.5 86 ALA A C 1
ATOM 660 O O . ALA A 1 86 ? -14.016 18.922 2.352 1 94.5 86 ALA A O 1
ATOM 661 N N . ARG A 1 87 ? -13.688 19.109 0.185 1 92.25 87 ARG A N 1
ATOM 662 C CA . ARG A 1 87 ? -12.773 20.219 0.397 1 92.25 87 ARG A CA 1
ATOM 663 C C . ARG A 1 87 ? -13.516 21.453 0.909 1 92.25 87 ARG A C 1
ATOM 665 O O . ARG A 1 87 ? -14.672 21.672 0.561 1 92.25 87 ARG A O 1
ATOM 672 N N . GLY A 1 88 ? -12.766 22.234 1.741 1 91.75 88 GLY A N 1
ATOM 673 C CA . GLY A 1 88 ? -13.344 23.453 2.295 1 91.75 88 GLY A CA 1
ATOM 674 C C . GLY A 1 88 ? -14.344 23.172 3.408 1 91.75 88 GLY A C 1
ATOM 675 O O . GLY A 1 88 ? -15.109 24.062 3.793 1 91.75 88 GLY A O 1
ATOM 676 N N . ARG A 1 89 ? -14.281 22 3.898 1 93.94 89 ARG A N 1
ATOM 677 C CA . ARG A 1 89 ? -15.242 21.6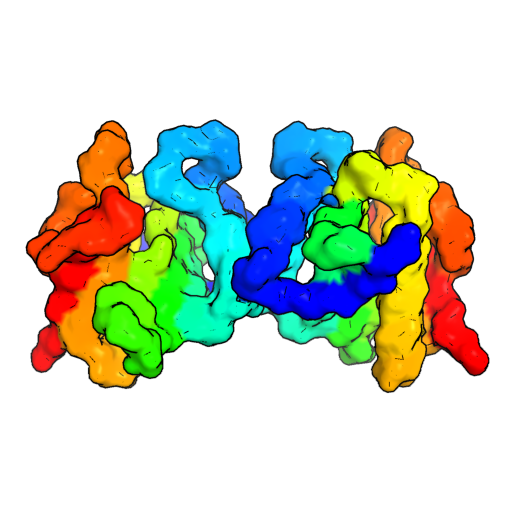09 4.93 1 93.94 89 ARG A CA 1
ATOM 678 C C . ARG A 1 89 ? -14.531 21.234 6.227 1 93.94 89 ARG A C 1
ATOM 680 O O . ARG A 1 89 ? -15.141 20.641 7.113 1 93.94 89 ARG A O 1
ATOM 687 N N . GLY A 1 90 ? -13.273 21.5 6.254 1 96.56 90 GLY A N 1
ATOM 688 C CA . GLY A 1 90 ? -12.555 21.328 7.504 1 96.56 90 GLY A CA 1
ATOM 689 C C . GLY A 1 90 ? -11.922 19.953 7.645 1 96.56 90 GLY A C 1
ATOM 690 O O . GLY A 1 90 ? -11.344 19.625 8.68 1 96.56 90 GLY A O 1
ATOM 691 N N . VAL A 1 91 ? -11.938 19.109 6.727 1 97.94 91 VAL A N 1
ATOM 692 C CA . VAL A 1 91 ? -11.414 17.75 6.777 1 97.94 91 VAL A CA 1
ATOM 693 C C . VAL A 1 91 ? -9.906 17.781 6.992 1 97.94 91 VAL A C 1
ATOM 695 O O . VAL A 1 91 ? -9.375 17.047 7.832 1 97.94 91 VAL A O 1
ATOM 698 N N . GLY A 1 92 ? -9.25 18.641 6.234 1 98.12 92 GLY A N 1
ATOM 699 C CA . GLY A 1 92 ? -7.809 18.766 6.383 1 98.12 92 GLY A CA 1
ATOM 700 C C . GLY A 1 92 ? -7.395 19.203 7.777 1 98.12 92 GLY A C 1
ATOM 701 O O . GLY A 1 92 ? -6.496 18.609 8.375 1 98.12 92 GLY A O 1
ATOM 702 N N . ARG A 1 93 ? -8.039 20.203 8.234 1 97.94 93 ARG A N 1
ATOM 703 C CA . ARG A 1 93 ? -7.738 20.703 9.57 1 97.94 93 ARG A CA 1
ATOM 704 C C . ARG A 1 93 ? -7.988 19.625 10.625 1 97.94 93 ARG A C 1
ATOM 706 O O . ARG A 1 93 ? -7.195 19.469 11.555 1 97.94 93 ARG A O 1
ATOM 713 N N . PHE A 1 94 ? -9.062 18.969 10.5 1 98.56 94 PHE A N 1
ATOM 714 C CA . PHE A 1 94 ? -9.367 17.875 11.406 1 98.56 94 PHE A CA 1
ATOM 715 C C . PHE A 1 94 ? -8.234 16.844 11.422 1 98.56 94 PHE A C 1
ATOM 717 O O . PHE A 1 94 ? -7.805 16.406 12.492 1 98.56 94 PHE A O 1
ATOM 724 N N . ALA A 1 95 ? -7.75 16.438 10.266 1 98.75 95 ALA A N 1
ATOM 725 C CA . ALA A 1 95 ? -6.66 15.47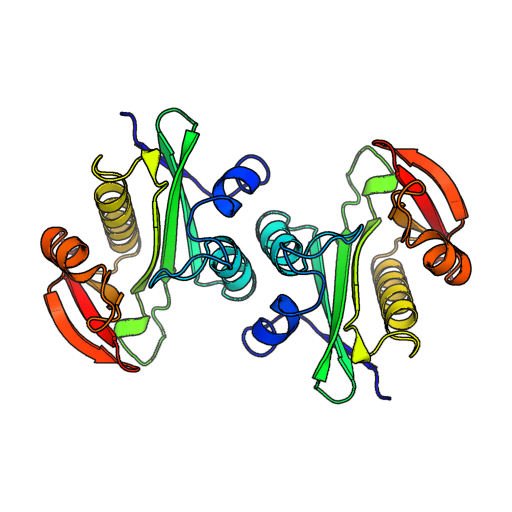7 10.156 1 98.75 95 ALA A CA 1
ATOM 726 C C . ALA A 1 95 ? -5.41 15.969 10.875 1 98.75 95 ALA A C 1
ATOM 728 O O . ALA A 1 95 ? -4.773 15.227 11.617 1 98.75 95 ALA A O 1
ATOM 729 N N . VAL A 1 96 ? -5.059 17.234 10.633 1 98.62 96 VAL A N 1
ATOM 730 C CA . VAL A 1 96 ? -3.895 17.828 11.281 1 98.62 96 VAL A CA 1
ATOM 731 C C . VAL A 1 96 ? -4.059 17.766 12.797 1 98.62 96 VAL A C 1
ATOM 733 O O . VAL A 1 96 ? -3.131 17.375 13.508 1 98.62 96 VAL A O 1
ATOM 736 N N . GLU A 1 97 ? -5.199 18.062 13.273 1 98.31 97 GLU A N 1
ATOM 737 C CA . GLU A 1 97 ? -5.473 18.047 14.711 1 98.31 97 GLU A CA 1
ATOM 738 C C . GLU A 1 97 ? -5.359 16.641 15.281 1 98.31 97 GLU A C 1
ATOM 740 O O . GLU A 1 97 ? -4.887 16.453 16.406 1 98.31 97 GLU A O 1
ATOM 745 N N . GLN A 1 98 ? -5.812 15.688 14.57 1 98.62 98 GLN A N 1
ATOM 746 C CA . GLN A 1 98 ? -5.707 14.305 15.016 1 98.62 98 GLN A CA 1
ATOM 747 C C . GLN A 1 98 ? -4.25 13.859 15.078 1 98.62 98 GLN A C 1
ATOM 749 O O . GLN A 1 98 ? -3.855 13.133 16 1 98.62 98 GLN A O 1
ATOM 754 N N . VAL A 1 99 ? -3.475 14.242 14.117 1 98.75 99 VAL A N 1
ATOM 755 C CA . VAL A 1 99 ? -2.051 13.914 14.148 1 98.75 99 VAL A CA 1
ATOM 756 C C . VAL A 1 99 ? -1.39 14.594 15.344 1 98.75 99 VAL A C 1
ATOM 758 O O . VAL A 1 99 ? -0.583 13.977 16.047 1 98.75 99 VAL A O 1
ATOM 761 N N . ALA A 1 100 ? -1.726 15.844 15.57 1 98.5 100 ALA A N 1
ATOM 762 C CA . ALA A 1 100 ? -1.189 16.562 16.719 1 98.5 100 ALA A CA 1
ATOM 763 C C . ALA A 1 100 ? -1.56 15.859 18.031 1 98.5 100 ALA A C 1
ATOM 765 O O . ALA A 1 100 ? -0.719 15.711 18.922 1 98.5 100 ALA A O 1
ATOM 766 N N . ALA A 1 101 ? -2.801 15.445 18.156 1 98.06 101 ALA A N 1
ATOM 767 C CA . ALA A 1 101 ? 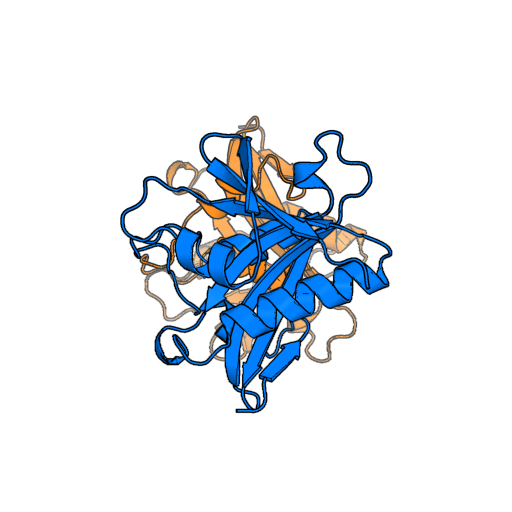-3.254 14.742 19.344 1 98.06 101 ALA A CA 1
ATOM 768 C C . ALA A 1 101 ? -2.48 13.438 19.531 1 98.06 101 ALA A C 1
ATOM 770 O O . ALA A 1 101 ? -2.1 13.094 20.656 1 98.06 101 ALA A O 1
ATOM 771 N N . GLU A 1 102 ? -2.252 12.703 18.469 1 98.38 102 GLU A N 1
ATOM 772 C CA . GLU A 1 102 ? -1.479 11.461 18.547 1 98.38 102 GLU A CA 1
ATOM 773 C C . GLU A 1 102 ? -0.038 11.734 18.969 1 98.38 102 GLU A C 1
ATOM 775 O O . GLU A 1 102 ? 0.544 10.969 19.734 1 98.38 102 GLU A O 1
ATOM 780 N N . ALA A 1 103 ? 0.479 12.812 18.391 1 98 103 ALA A N 1
ATOM 781 C CA . ALA A 1 103 ? 1.83 13.203 18.781 1 98 103 ALA A CA 1
ATOM 782 C C . ALA A 1 103 ? 1.922 13.422 20.297 1 98 103 ALA A C 1
ATOM 784 O O . ALA A 1 103 ? 2.824 12.906 20.953 1 98 103 ALA A O 1
ATOM 785 N N . ARG A 1 104 ? 1.011 14.141 20.828 1 97.06 104 ARG A N 1
ATOM 786 C CA . ARG A 1 104 ? 0.978 14.391 22.266 1 97.06 104 ARG A CA 1
ATOM 787 C C . ARG A 1 104 ? 0.906 13.086 23.047 1 97.06 104 ARG A C 1
ATOM 789 O O . ARG A 1 104 ? 1.612 12.914 24.047 1 97.06 104 ARG A O 1
ATOM 796 N N . ARG A 1 105 ? 0.09 12.219 22.625 1 96.88 105 ARG A N 1
ATOM 797 C CA . ARG A 1 105 ? -0.065 10.93 23.281 1 96.88 105 ARG A CA 1
ATOM 798 C C . ARG A 1 105 ? 1.252 10.156 23.312 1 96.88 105 ARG A C 1
ATOM 800 O O . ARG A 1 105 ? 1.535 9.43 24.266 1 96.88 105 ARG A O 1
ATOM 807 N N . ARG A 1 106 ? 2.039 10.391 22.344 1 96.56 106 ARG A N 1
ATOM 808 C CA . ARG A 1 106 ? 3.307 9.672 22.203 1 96.56 106 ARG A CA 1
ATOM 809 C C . ARG A 1 106 ? 4.43 10.422 22.922 1 96.56 106 ARG A C 1
ATOM 811 O O . ARG A 1 106 ? 5.582 9.977 22.906 1 96.56 106 ARG A O 1
ATOM 818 N N . GLY A 1 107 ? 4.086 11.617 23.375 1 95.88 107 GLY A N 1
ATOM 819 C CA . GLY A 1 107 ? 5.082 12.414 24.062 1 95.88 107 GLY A CA 1
ATOM 820 C C . GLY A 1 107 ? 5.918 13.266 23.141 1 95.88 107 GLY A C 1
ATOM 821 O O . GLY A 1 107 ? 7.039 13.648 23.469 1 95.88 107 GLY A O 1
ATOM 822 N N . VAL A 1 108 ? 5.449 13.5 21.969 1 95.69 108 VAL A N 1
ATOM 823 C CA . VAL A 1 108 ? 6.105 14.344 20.984 1 95.69 108 VAL A CA 1
ATOM 824 C C . VAL A 1 108 ? 5.57 15.773 21.078 1 95.69 108 VAL A C 1
ATOM 826 O O . VAL A 1 108 ? 4.359 15.984 21.141 1 95.69 108 VAL A O 1
ATOM 829 N N . ASP A 1 109 ? 6.41 16.781 20.984 1 94.62 109 ASP A N 1
ATOM 830 C CA . ASP A 1 109 ? 5.992 18.156 21.266 1 94.62 109 ASP A CA 1
ATOM 831 C C . ASP A 1 109 ? 5.91 18.984 19.984 1 94.62 109 ASP A C 1
ATOM 833 O O . ASP A 1 109 ? 5.43 20.109 20 1 94.62 109 ASP A O 1
ATOM 837 N N . ARG A 1 110 ? 6.465 18.359 18.938 1 96.94 110 ARG A N 1
ATOM 838 C CA . ARG A 1 110 ? 6.492 19.078 17.672 1 96.94 110 ARG A CA 1
ATOM 839 C C . ARG A 1 110 ? 6.293 18.125 16.5 1 96.94 110 ARG A C 1
ATOM 841 O O . ARG A 1 110 ? 6.848 17.031 16.484 1 96.94 110 ARG A O 1
ATOM 848 N N . ILE A 1 111 ? 5.523 18.594 15.57 1 98.44 111 ILE A N 1
ATOM 849 C CA . ILE A 1 111 ? 5.402 17.812 14.344 1 98.44 111 ILE A CA 1
ATOM 850 C C . ILE A 1 111 ? 5.766 18.688 13.141 1 98.44 111 ILE A C 1
ATOM 852 O O . ILE A 1 111 ? 5.668 19.922 13.203 1 98.44 111 ILE A O 1
ATOM 856 N N . THR A 1 112 ? 6.188 18.047 12.094 1 98.56 112 THR A N 1
ATOM 857 C CA . THR A 1 112 ? 6.676 18.75 10.914 1 98.56 112 THR A CA 1
ATOM 858 C C . THR A 1 112 ? 5.891 18.328 9.672 1 98.56 112 THR A C 1
ATOM 860 O O . THR A 1 112 ? 5.207 17.312 9.688 1 98.56 112 THR A O 1
ATOM 863 N N . VAL A 1 113 ? 5.859 19.125 8.711 1 98.25 113 VAL A N 1
ATOM 864 C CA . VAL A 1 113 ? 5.414 18.828 7.352 1 98.25 113 VAL A CA 1
ATOM 865 C C . VAL A 1 113 ? 6.367 19.469 6.348 1 98.25 113 VAL A C 1
ATOM 867 O O . VAL A 1 113 ? 7.012 20.484 6.648 1 98.25 113 VAL A O 1
ATOM 870 N N . LEU A 1 114 ? 6.531 18.875 5.234 1 97 114 LEU A N 1
ATOM 871 C CA . LEU A 1 114 ? 7.285 19.453 4.129 1 97 114 LEU A CA 1
ATOM 872 C C . LEU A 1 114 ? 6.375 19.734 2.936 1 97 114 LEU A C 1
ATOM 874 O O . LEU A 1 114 ? 5.492 18.922 2.629 1 97 114 LEU A O 1
ATOM 878 N N . TRP A 1 115 ? 6.59 20.828 2.234 1 95.88 115 TRP A N 1
ATOM 879 C CA . TRP A 1 115 ? 5.812 21.094 1.027 1 95.88 115 TRP A CA 1
ATOM 880 C C . TRP A 1 115 ? 6.648 21.844 -0.004 1 95.88 115 TRP A C 1
ATOM 882 O O . TRP A 1 115 ? 7.648 22.484 0.339 1 95.88 115 TRP A O 1
ATOM 892 N N . ASP A 1 116 ? 6.242 21.656 -1.22 1 94.5 116 ASP A N 1
ATOM 893 C CA . ASP A 1 116 ? 6.816 22.406 -2.33 1 94.5 116 ASP A CA 1
ATOM 894 C C . ASP A 1 116 ? 6.148 23.781 -2.467 1 94.5 116 ASP A C 1
ATOM 896 O O . ASP A 1 116 ? 5.027 23.875 -2.969 1 94.5 116 ASP A O 1
ATOM 900 N N . ALA A 1 117 ? 6.875 24.797 -2.205 1 93.31 117 ALA A N 1
ATOM 901 C CA . ALA A 1 117 ? 6.316 26.156 -2.227 1 93.31 117 ALA A CA 1
ATOM 902 C C . ALA A 1 117 ? 6.215 26.672 -3.654 1 93.31 117 ALA A C 1
ATOM 904 O O . ALA A 1 117 ? 5.496 27.641 -3.914 1 93.31 117 ALA A O 1
ATOM 905 N N . THR A 1 118 ? 6.914 26.016 -4.566 1 91.94 118 THR A N 1
ATOM 906 C CA . THR A 1 118 ? 6.996 26.531 -5.93 1 91.94 118 THR A CA 1
ATOM 907 C C . THR A 1 118 ? 5.844 26 -6.777 1 91.94 118 THR A C 1
ATOM 909 O O . THR A 1 118 ? 5.566 26.531 -7.859 1 91.94 118 THR A O 1
ATOM 912 N N . HIS A 1 119 ? 5.195 25.031 -6.375 1 90.75 119 HIS A N 1
ATOM 913 C CA . HIS A 1 119 ? 4.07 24.484 -7.133 1 90.75 119 HIS A CA 1
ATOM 914 C C . HIS A 1 119 ? 2.881 25.438 -7.113 1 90.75 119 HIS A C 1
ATOM 916 O O . HIS A 1 119 ? 2.574 26.047 -6.078 1 90.75 119 HIS A O 1
ATOM 922 N N . ALA A 1 120 ? 2.143 25.578 -8.242 1 89.62 120 ALA A N 1
ATOM 923 C CA . ALA A 1 120 ? 1.019 26.5 -8.375 1 89.62 120 ALA A CA 1
ATOM 924 C C . ALA A 1 120 ? -0.08 26.188 -7.367 1 89.62 120 ALA A C 1
ATOM 926 O O . ALA A 1 120 ? -0.812 27.078 -6.93 1 89.62 120 ALA A O 1
ATOM 927 N N . ARG A 1 121 ? -0.146 24.969 -6.992 1 91.62 121 ARG A N 1
ATOM 928 C CA . ARG A 1 121 ? -1.172 24.531 -6.047 1 91.62 121 ARG A CA 1
ATOM 929 C C . ARG A 1 121 ? -0.549 24.094 -4.727 1 91.62 121 ARG A C 1
ATOM 931 O O . ARG A 1 121 ? -1.009 23.125 -4.109 1 91.62 121 ARG A O 1
ATOM 938 N N . SER A 1 122 ? 0.457 24.703 -4.328 1 93.81 122 SER A N 1
ATOM 939 C CA . SER A 1 122 ? 1.123 24.422 -3.064 1 93.81 122 SER A CA 1
ATOM 940 C C . SER A 1 122 ? 0.142 24.469 -1.897 1 93.81 122 SER A C 1
ATOM 942 O O . SER A 1 122 ? -0.719 25.344 -1.841 1 93.81 122 SER A O 1
ATOM 944 N N . PRO A 1 123 ? 0.345 23.562 -0.97 1 94.56 123 PRO A N 1
ATOM 945 C CA . PRO A 1 123 ? -0.533 23.547 0.203 1 94.56 123 PRO A CA 1
ATOM 946 C C . PRO A 1 123 ? -0.092 24.547 1.274 1 94.56 123 PRO A C 1
ATOM 948 O O . PRO A 1 123 ? -0.589 24.5 2.402 1 94.56 123 PRO A O 1
ATOM 951 N N . GLU A 1 124 ? 0.76 25.391 1.05 1 96.81 124 GLU A N 1
ATOM 952 C CA . GLU A 1 124 ? 1.409 26.266 2.023 1 96.81 124 GLU A CA 1
ATOM 953 C C . GLU A 1 124 ? 0.381 27.031 2.85 1 96.81 124 GLU A C 1
ATOM 955 O O . GLU A 1 124 ? 0.43 27.016 4.082 1 96.81 124 GLU A O 1
ATOM 960 N N . GLN A 1 125 ? -0.498 27.688 2.193 1 96.75 125 GLN A N 1
ATOM 961 C CA . GLN A 1 125 ? -1.468 28.516 2.906 1 96.75 125 GLN A CA 1
ATOM 962 C C . GLN A 1 125 ? -2.316 27.672 3.854 1 96.75 125 GLN A C 1
ATOM 964 O O . GLN A 1 125 ? -2.689 28.141 4.938 1 96.75 125 GLN A O 1
ATOM 969 N N . PHE A 1 126 ? -2.602 26.531 3.484 1 96.88 126 PHE A N 1
ATOM 970 C CA . PHE A 1 126 ? -3.359 25.625 4.332 1 96.88 126 PHE A CA 1
ATOM 971 C C . PHE A 1 126 ? -2.598 25.312 5.617 1 96.88 126 PHE A C 1
ATOM 973 O O . PHE A 1 126 ? -3.15 25.438 6.715 1 96.88 126 PHE A O 1
ATOM 980 N N . TYR A 1 127 ? -1.35 24.906 5.496 1 98.19 127 TYR A N 1
ATOM 981 C CA . TYR A 1 127 ? -0.571 24.531 6.668 1 98.19 127 TYR A CA 1
ATOM 982 C C . TYR A 1 127 ? -0.295 25.734 7.562 1 98.19 127 TYR A C 1
ATOM 984 O O . TYR A 1 127 ? -0.287 25.609 8.789 1 98.19 127 TYR A O 1
ATOM 992 N N . LEU A 1 128 ? -0.059 26.906 6.914 1 98.31 128 LEU A N 1
ATOM 993 C CA . LEU A 1 128 ? 0.097 28.125 7.703 1 98.31 128 LEU A CA 1
ATOM 994 C C . LEU A 1 128 ? -1.154 28.391 8.531 1 98.31 128 LEU A C 1
ATOM 996 O O . LEU A 1 128 ? -1.062 28.719 9.719 1 98.31 128 LEU A O 1
ATOM 1000 N N . ARG A 1 129 ? -2.309 28.219 7.977 1 97.69 129 ARG A N 1
ATOM 1001 C CA . ARG A 1 129 ? -3.572 28.438 8.672 1 97.69 129 ARG A CA 1
ATOM 1002 C C . ARG A 1 129 ? -3.768 27.406 9.781 1 97.69 129 ARG A C 1
ATOM 1004 O O . ARG A 1 129 ? -4.441 27.688 10.781 1 97.69 129 ARG A O 1
ATOM 1011 N N . CYS A 1 130 ? -3.182 26.281 9.664 1 97.81 130 CYS A N 1
ATOM 1012 C CA . CYS A 1 130 ? -3.25 25.25 10.695 1 97.81 130 CYS A CA 1
ATOM 1013 C C . CYS A 1 130 ? -2.299 25.562 11.844 1 97.81 130 CYS A C 1
ATOM 1015 O O . CYS A 1 130 ? -2.326 24.891 12.875 1 97.81 130 CYS A O 1
ATOM 1017 N N . GLY A 1 131 ? -1.347 26.484 11.609 1 98.12 131 GLY A N 1
ATOM 1018 C CA . GLY A 1 131 ? -0.478 26.906 12.695 1 98.12 131 GLY A CA 1
ATOM 1019 C C . GLY A 1 131 ? 0.974 26.516 12.484 1 98.12 131 GLY A C 1
ATOM 1020 O O . GLY A 1 131 ? 1.829 26.812 13.32 1 98.12 131 GLY A O 1
ATOM 1021 N N . PHE A 1 132 ? 1.216 25.875 11.344 1 98.69 132 PHE A N 1
ATOM 1022 C CA . PHE A 1 132 ? 2.605 25.547 11.055 1 98.69 132 PHE A CA 1
ATOM 1023 C C . PHE A 1 132 ? 3.402 26.797 10.727 1 98.69 132 PHE A C 1
ATOM 1025 O O . PHE A 1 132 ? 2.893 27.719 10.07 1 98.69 132 PHE A O 1
ATOM 1032 N N . ARG A 1 133 ? 4.664 26.828 11.078 1 98.5 133 ARG A N 1
ATOM 1033 C CA . ARG A 1 133 ? 5.578 27.922 10.766 1 98.5 133 ARG A CA 1
ATOM 1034 C C . ARG A 1 133 ? 6.754 27.438 9.93 1 98.5 133 ARG A C 1
ATOM 1036 O O . ARG A 1 133 ? 7.379 26.422 10.266 1 98.5 133 ARG A O 1
ATOM 1043 N N . PRO A 1 134 ? 7.031 28.094 8.844 1 98.06 134 PRO A N 1
ATOM 1044 C CA . PRO A 1 134 ? 8.227 27.719 8.086 1 98.06 134 PRO A CA 1
ATOM 1045 C C . PRO A 1 134 ? 9.516 27.922 8.883 1 98.06 134 PRO A C 1
ATOM 1047 O O . PRO A 1 134 ? 9.742 29 9.438 1 98.06 134 PRO A O 1
ATOM 1050 N N . THR A 1 135 ? 10.305 26.875 8.938 1 97.69 135 THR A N 1
ATOM 1051 C CA . THR A 1 135 ? 11.5 26.969 9.781 1 97.69 135 THR A CA 1
ATOM 1052 C C . THR A 1 135 ? 12.758 26.672 8.969 1 97.69 135 THR A C 1
ATOM 1054 O O . THR A 1 135 ? 13.875 26.797 9.469 1 97.69 135 THR A O 1
ATOM 1057 N N . GLY A 1 136 ? 12.609 26.25 7.785 1 96.69 136 GLY A N 1
ATOM 1058 C CA . GLY A 1 136 ? 13.75 25.906 6.941 1 96.69 136 GLY A CA 1
ATOM 1059 C C . GLY A 1 136 ? 13.352 25.219 5.648 1 96.69 136 GLY A C 1
ATOM 1060 O O . GLY A 1 136 ? 12.203 25.328 5.215 1 96.69 136 GLY A O 1
ATOM 1061 N N . GLU A 1 137 ? 14.453 24.625 4.977 1 96 137 GLU A N 1
ATOM 1062 C CA . GLU A 1 137 ? 14.258 23.891 3.729 1 96 137 GLU A CA 1
ATOM 1063 C C . GLU A 1 137 ? 15.039 22.578 3.727 1 96 137 GLU A C 1
ATOM 1065 O O . GLU A 1 137 ? 16.172 22.516 4.203 1 96 137 GLU A O 1
ATOM 1070 N N . LEU A 1 138 ? 14.359 21.578 3.352 1 93.94 138 LEU A N 1
ATOM 1071 C CA . LEU A 1 138 ? 14.953 20.266 3.182 1 93.94 138 LEU A CA 1
ATOM 1072 C C . LEU A 1 138 ? 14.516 19.641 1.863 1 93.94 138 LEU A C 1
ATOM 1074 O O . LEU A 1 138 ? 13.328 19.625 1.537 1 93.94 138 LEU A O 1
ATOM 1078 N N . LEU A 1 139 ? 15.477 19.094 1.076 1 90.31 139 LEU A N 1
ATOM 1079 C CA . LEU A 1 139 ? 15.203 18.391 -0.169 1 90.31 139 LEU A CA 1
ATOM 1080 C C . LEU A 1 139 ? 14.406 19.266 -1.128 1 90.31 139 LEU A C 1
ATOM 1082 O O . LEU A 1 139 ? 13.477 18.797 -1.787 1 90.31 139 LEU A O 1
ATOM 1086 N N . GLY A 1 140 ? 14.562 20.594 -1.051 1 93.31 140 GLY A N 1
ATOM 1087 C CA . GLY A 1 140 ? 13.898 21.516 -1.947 1 93.31 140 GLY A CA 1
ATOM 1088 C C . GLY A 1 140 ? 12.5 21.891 -1.49 1 93.31 140 GLY A C 1
ATOM 1089 O O . GLY A 1 140 ? 11.75 22.547 -2.225 1 93.31 140 GLY A O 1
ATOM 1090 N N . GLU A 1 141 ? 12.141 21.484 -0.309 1 96.31 141 GLU A N 1
ATOM 1091 C CA . GLU A 1 141 ? 10.812 21.766 0.226 1 96.31 141 GLU A CA 1
ATOM 1092 C C . GLU A 1 141 ? 10.898 22.594 1.508 1 96.31 141 GLU A C 1
ATOM 1094 O O . GLU A 1 141 ? 11.883 22.516 2.242 1 96.31 141 GLU A O 1
ATOM 1099 N N . VAL A 1 142 ? 9.938 23.328 1.728 1 97.81 142 VAL A N 1
ATOM 1100 C CA . VAL A 1 142 ? 9.828 24.094 2.965 1 97.81 142 VAL A CA 1
ATOM 1101 C C . VAL A 1 142 ? 9.508 23.156 4.125 1 97.81 142 VAL A C 1
ATOM 1103 O O . VAL A 1 142 ? 8.68 22.266 3.994 1 97.81 142 VAL A O 1
ATOM 1106 N N . VAL A 1 143 ? 10.203 23.359 5.254 1 98.38 143 VAL A N 1
ATOM 1107 C CA . VAL A 1 143 ? 9.891 22.641 6.48 1 98.38 143 VAL A CA 1
ATOM 1108 C C . VAL A 1 143 ? 8.945 23.469 7.344 1 98.38 143 VAL A C 1
ATOM 1110 O O . VAL A 1 143 ? 9.273 24.594 7.727 1 98.38 143 VAL A O 1
ATOM 1113 N N . GLY A 1 144 ? 7.766 22.984 7.562 1 98.56 144 GLY A N 1
ATOM 1114 C CA . GLY A 1 144 ? 6.832 23.578 8.508 1 98.56 144 GLY A CA 1
ATOM 1115 C C . GLY A 1 144 ? 6.777 22.844 9.828 1 98.56 144 GLY A C 1
ATOM 1116 O O . GLY A 1 144 ? 6.711 21.609 9.859 1 98.56 144 GLY A O 1
ATOM 1117 N N . GLU A 1 145 ? 6.824 23.609 10.906 1 98.5 145 GLU A N 1
ATOM 1118 C CA . GLU A 1 145 ? 6.758 23.016 12.227 1 98.5 145 GLU A CA 1
ATOM 1119 C C . GLU A 1 145 ? 5.539 23.5 13 1 98.5 145 GLU A C 1
ATOM 1121 O O . GLU A 1 145 ? 5.172 24.688 12.906 1 98.5 145 GLU A O 1
ATOM 1126 N N . LEU A 1 146 ? 4.965 22.672 13.727 1 98.5 146 LEU A N 1
ATOM 1127 C CA . LEU A 1 146 ? 3.857 22.969 14.625 1 98.5 146 LEU A CA 1
ATOM 1128 C C . LEU A 1 146 ? 4.164 22.5 16.047 1 98.5 146 LEU A C 1
ATOM 1130 O O . LEU A 1 146 ? 4.441 21.328 16.266 1 98.5 146 LEU A O 1
ATOM 1134 N N . ASP A 1 147 ? 4.148 23.328 16.953 1 97.88 147 ASP A N 1
ATOM 1135 C CA . ASP A 1 147 ? 4.262 23 18.359 1 97.88 147 ASP A CA 1
ATOM 1136 C C . ASP A 1 147 ? 2.949 22.422 18.891 1 97.88 147 ASP A C 1
ATOM 1138 O O . ASP A 1 147 ? 1.901 23.062 18.797 1 97.88 147 ASP A O 1
ATOM 1142 N N . VAL A 1 148 ? 3.07 21.203 19.375 1 96.44 148 VAL A N 1
ATOM 1143 C CA . VAL A 1 148 ? 1.822 20.562 19.781 1 96.44 148 VAL A CA 1
ATOM 1144 C C . VAL A 1 148 ? 1.802 20.391 21.312 1 96.44 148 VAL A C 1
ATOM 1146 O O . VAL A 1 148 ? 0.929 19.719 21.844 1 96.44 148 VAL A O 1
ATOM 1149 N N . ARG A 1 149 ? 2.689 20.953 22.047 1 85.19 149 ARG A N 1
ATOM 1150 C CA . ARG A 1 149 ? 2.711 20.922 23.516 1 85.19 149 ARG A CA 1
ATOM 1151 C C . ARG A 1 149 ? 1.451 21.562 24.094 1 85.19 149 ARG A C 1
ATOM 1153 O O . ARG A 1 149 ? 0.957 22.562 23.562 1 85.19 149 ARG A O 1
ATOM 1160 N N . VAL A 1 150 ? 0.691 20.859 24.953 1 67.88 150 VAL A N 1
ATOM 1161 C CA . VAL A 1 150 ? -0.351 21.484 25.766 1 67.88 150 VAL A CA 1
ATOM 1162 C C . VAL A 1 150 ? 0.279 22.203 26.953 1 67.88 150 VAL A C 1
ATOM 1164 O O . VAL A 1 150 ? 1.322 21.781 27.453 1 67.88 150 VAL A O 1
ATOM 1167 N N . MET B 1 1 ? 20.625 -15.18 -16.516 1 80.88 1 MET B N 1
ATOM 1168 C CA . MET B 1 1 ? 19.578 -14.648 -15.648 1 80.88 1 MET B CA 1
ATOM 1169 C C . MET B 1 1 ? 19.672 -15.25 -14.25 1 80.88 1 MET B C 1
ATOM 1171 O O . MET B 1 1 ? 19.75 -16.469 -14.094 1 80.88 1 MET B O 1
ATOM 1175 N N . VAL B 1 2 ? 19.938 -14.422 -13.234 1 92.75 2 VAL B N 1
ATOM 1176 C CA . VAL B 1 2 ? 19.969 -14.859 -11.844 1 92.75 2 VAL B CA 1
ATOM 1177 C C . VAL B 1 2 ? 18.734 -14.312 -11.109 1 92.75 2 VAL B C 1
ATOM 1179 O O . VAL B 1 2 ? 18.781 -13.195 -10.578 1 92.75 2 VAL B O 1
ATOM 1182 N N . LEU B 1 3 ? 17.75 -15.133 -11.07 1 97.81 3 LEU B N 1
ATOM 1183 C CA . LEU B 1 3 ? 16.5 -14.695 -10.445 1 97.81 3 LEU B CA 1
ATOM 1184 C C . LEU B 1 3 ? 16.531 -14.93 -8.938 1 97.81 3 LEU B C 1
ATOM 1186 O O . LEU B 1 3 ? 17.047 -15.945 -8.477 1 97.81 3 LEU B O 1
ATOM 1190 N N . ARG B 1 4 ? 16.078 -13.945 -8.203 1 98.38 4 ARG B N 1
ATOM 1191 C CA . ARG B 1 4 ? 15.961 -14.047 -6.754 1 98.38 4 ARG B CA 1
ATOM 1192 C C . ARG B 1 4 ? 14.617 -13.5 -6.27 1 98.38 4 ARG B C 1
ATOM 1194 O O . ARG B 1 4 ? 14.023 -12.633 -6.914 1 98.38 4 ARG B O 1
ATOM 1201 N N . LEU B 1 5 ? 14.18 -14.062 -5.18 1 98.75 5 LEU B N 1
ATOM 1202 C CA . LEU B 1 5 ? 13.008 -13.555 -4.48 1 98.75 5 LEU B CA 1
ATOM 1203 C C . LEU B 1 5 ? 13.406 -12.695 -3.289 1 98.75 5 LEU B C 1
ATOM 1205 O O . LEU B 1 5 ? 14.234 -13.102 -2.473 1 98.75 5 LEU B O 1
ATOM 1209 N N . GLU B 1 6 ? 12.828 -11.477 -3.184 1 98.69 6 GLU B N 1
ATOM 1210 C CA . GLU B 1 6 ? 13.227 -10.547 -2.129 1 98.69 6 GLU B CA 1
ATOM 1211 C C . GLU B 1 6 ? 12.016 -9.969 -1.413 1 98.69 6 GLU B C 1
ATOM 1213 O O . GLU B 1 6 ? 10.969 -9.75 -2.029 1 98.69 6 GLU B O 1
ATOM 1218 N N . GLU B 1 7 ? 12.242 -9.727 -0.124 1 98.62 7 GLU B N 1
ATOM 1219 C CA . GLU B 1 7 ? 11.219 -8.961 0.589 1 98.62 7 GLU B CA 1
ATOM 1220 C C . GLU B 1 7 ? 11.117 -7.539 0.044 1 98.62 7 GLU B C 1
ATOM 1222 O O . GLU B 1 7 ? 12.094 -6.992 -0.476 1 98.62 7 GLU B O 1
ATOM 1227 N N . LEU B 1 8 ? 9.883 -6.965 0.109 1 98.69 8 LEU B N 1
ATOM 1228 C CA . LEU B 1 8 ? 9.758 -5.547 -0.21 1 98.69 8 LEU B CA 1
ATOM 1229 C C . LEU B 1 8 ? 10.5 -4.695 0.813 1 98.69 8 LEU B C 1
ATOM 1231 O O . LEU B 1 8 ? 10.531 -5.023 2 1 98.69 8 LEU B O 1
ATOM 1235 N N . SER B 1 9 ? 11.062 -3.654 0.389 1 98.12 9 SER B N 1
ATOM 1236 C CA . SER B 1 9 ? 11.836 -2.732 1.218 1 98.12 9 SER B CA 1
ATOM 1237 C C . SER B 1 9 ? 11.773 -1.312 0.667 1 98.12 9 SER B C 1
ATOM 1239 O O . SER B 1 9 ? 11.281 -1.091 -0.443 1 98.12 9 SER B O 1
ATOM 1241 N N . VAL B 1 10 ? 12.266 -0.426 1.458 1 96.56 10 VAL B N 1
ATOM 1242 C CA . VAL B 1 10 ? 12.312 0.966 1.021 1 96.56 10 VAL B CA 1
ATOM 1243 C C . VAL B 1 10 ? 13.156 1.079 -0.247 1 96.56 10 VAL B C 1
ATOM 1245 O O . VAL B 1 10 ? 12.867 1.896 -1.124 1 96.56 10 VAL B O 1
ATOM 1248 N N . ASP B 1 11 ? 14.078 0.207 -0.436 1 97.06 11 ASP B N 1
ATOM 1249 C CA . ASP B 1 11 ? 15.039 0.302 -1.526 1 97.06 11 ASP B CA 1
ATOM 1250 C C . ASP B 1 11 ? 14.438 -0.196 -2.838 1 97.06 11 ASP B C 1
ATOM 1252 O O . ASP B 1 11 ? 14.812 0.272 -3.916 1 97.06 11 ASP B O 1
ATOM 1256 N N . ASN B 1 12 ? 13.523 -1.151 -2.801 1 98.19 12 ASN B N 1
ATOM 1257 C CA . ASN B 1 12 ? 13.07 -1.75 -4.051 1 98.19 12 ASN B CA 1
ATOM 1258 C C . ASN B 1 12 ? 11.609 -1.41 -4.344 1 98.19 12 ASN B C 1
ATOM 1260 O O . ASN B 1 12 ? 11.109 -1.695 -5.43 1 98.19 12 ASN B O 1
ATOM 1264 N N . LEU B 1 13 ? 10.945 -0.762 -3.436 1 98.31 13 LEU B N 1
ATOM 1265 C CA . LEU B 1 13 ? 9.508 -0.534 -3.545 1 98.31 13 LEU B CA 1
ATOM 1266 C C . LEU B 1 13 ? 9.188 0.3 -4.777 1 98.31 13 LEU B C 1
ATOM 1268 O O . LEU B 1 13 ? 8.25 -0.013 -5.516 1 98.31 13 LEU B O 1
ATOM 1272 N N . GLY B 1 14 ? 9.945 1.37 -5.02 1 97.31 14 GLY B N 1
ATOM 1273 C CA . GLY B 1 14 ? 9.68 2.219 -6.172 1 97.31 14 GLY B CA 1
ATOM 1274 C C . GLY B 1 14 ? 9.617 1.448 -7.477 1 97.31 14 GLY B C 1
ATOM 1275 O O . GLY B 1 14 ? 8.695 1.639 -8.273 1 97.31 14 GLY B O 1
ATOM 1276 N N . ASP B 1 15 ? 10.57 0.593 -7.703 1 97.81 15 ASP B N 1
ATOM 1277 C CA . ASP B 1 15 ? 10.617 -0.222 -8.914 1 97.81 15 ASP B CA 1
ATOM 1278 C C . ASP B 1 15 ? 9.461 -1.213 -8.953 1 97.81 15 ASP B C 1
ATOM 1280 O O . ASP B 1 15 ? 8.891 -1.466 -10.016 1 97.81 15 ASP B O 1
ATOM 1284 N N . VAL B 1 16 ? 9.117 -1.765 -7.812 1 98.38 16 VAL B N 1
ATOM 1285 C CA . VAL B 1 16 ? 8.023 -2.723 -7.723 1 98.38 16 VAL B CA 1
ATOM 1286 C C . VAL B 1 16 ? 6.711 -2.049 -8.125 1 98.38 16 VAL B C 1
ATOM 1288 O O . VAL B 1 16 ? 5.938 -2.598 -8.914 1 98.38 16 VAL B O 1
ATOM 1291 N N . LEU B 1 17 ? 6.527 -0.838 -7.648 1 96.75 17 LEU B N 1
ATOM 1292 C CA . LEU B 1 17 ? 5.27 -0.137 -7.875 1 96.75 17 LEU B CA 1
ATOM 1293 C C . LEU B 1 17 ? 5.145 0.296 -9.336 1 96.75 17 LEU B C 1
ATOM 1295 O O . LEU B 1 17 ? 4.047 0.61 -9.797 1 96.75 17 LEU B O 1
ATOM 1299 N N . ARG B 1 18 ? 6.219 0.296 -10.039 1 94.62 18 ARG B N 1
ATOM 1300 C CA . ARG B 1 18 ? 6.211 0.732 -11.438 1 94.62 18 ARG B CA 1
ATOM 1301 C C . ARG B 1 18 ? 6.023 -0.451 -12.375 1 94.62 18 ARG B C 1
ATOM 1303 O O . ARG B 1 18 ? 5.906 -0.271 -13.594 1 94.62 18 ARG B O 1
ATOM 1310 N N . LEU B 1 19 ? 5.996 -1.61 -11.828 1 96.75 19 LEU B N 1
ATOM 1311 C CA . LEU B 1 19 ? 5.715 -2.777 -12.656 1 96.75 19 LEU B CA 1
ATOM 1312 C C . LEU B 1 19 ? 4.34 -2.668 -13.305 1 96.75 19 LEU B C 1
ATOM 1314 O O . LEU B 1 19 ? 3.402 -2.146 -12.695 1 96.75 19 LEU B O 1
ATOM 1318 N N . PRO B 1 20 ? 4.223 -3.275 -14.469 1 93.44 20 PRO B N 1
ATOM 1319 C CA . PRO B 1 20 ? 2.889 -3.352 -15.07 1 93.44 20 PRO B CA 1
ATOM 1320 C C . PRO B 1 20 ? 2.004 -4.41 -14.406 1 93.44 20 PRO B C 1
ATOM 1322 O O . PRO B 1 20 ? 2.514 -5.34 -13.781 1 93.44 20 PRO B O 1
ATOM 1325 N N . PRO B 1 21 ? 0.724 -4.199 -14.594 1 92.69 21 PRO B N 1
ATOM 1326 C CA . PRO B 1 21 ? -0.007 -3.117 -15.258 1 92.69 21 PRO B CA 1
ATOM 1327 C C . PRO B 1 21 ? -0.142 -1.87 -14.391 1 92.69 21 PRO B C 1
ATOM 1329 O O . PRO B 1 21 ? 0.026 -1.943 -13.172 1 92.69 21 PRO B O 1
ATOM 1332 N N . GLN B 1 22 ? -0.295 -0.793 -15.039 1 88.44 22 GLN B N 1
ATOM 1333 C CA . GLN B 1 22 ? -0.678 0.444 -14.367 1 88.44 22 GLN B CA 1
ATOM 1334 C C . GLN B 1 22 ? -2.182 0.682 -14.469 1 88.44 22 GLN B C 1
ATOM 1336 O O . GLN B 1 22 ? -2.869 0.024 -15.25 1 88.44 22 GLN B O 1
ATOM 1341 N N . ALA B 1 23 ? -2.68 1.568 -13.609 1 82.06 23 ALA B N 1
ATOM 1342 C CA . ALA B 1 23 ? -4.117 1.802 -13.5 1 82.06 23 ALA B CA 1
ATOM 1343 C C . ALA B 1 23 ? -4.73 2.092 -14.867 1 82.06 23 ALA B C 1
ATOM 1345 O O . ALA B 1 23 ? -5.879 1.719 -15.125 1 82.06 23 ALA B O 1
ATOM 1346 N N . ALA B 1 24 ? -4.047 2.639 -15.758 1 81.75 24 ALA B N 1
ATOM 1347 C CA . ALA B 1 24 ? -4.586 3.035 -17.062 1 81.75 24 ALA B CA 1
ATOM 1348 C C . ALA B 1 24 ? -4.543 1.874 -18.047 1 81.75 24 ALA B C 1
ATOM 1350 O O . ALA B 1 24 ? -5.164 1.934 -19.109 1 81.75 24 ALA B O 1
ATOM 1351 N N . ASP B 1 25 ? -3.863 0.767 -17.688 1 84.06 25 ASP B N 1
ATOM 1352 C CA . ASP B 1 25 ? -3.68 -0.369 -18.594 1 84.06 25 ASP B CA 1
ATOM 1353 C C . ASP B 1 25 ? -4.902 -1.284 -18.578 1 84.06 25 ASP B C 1
ATOM 1355 O O . ASP B 1 25 ? -5.52 -1.487 -17.531 1 84.06 25 ASP B O 1
ATOM 1359 N N . ASP B 1 26 ? -5.254 -1.738 -19.734 1 83.69 26 ASP B N 1
ATOM 1360 C CA . ASP B 1 26 ? -6.277 -2.775 -19.812 1 83.69 26 ASP B CA 1
ATOM 1361 C C . ASP B 1 26 ? -5.66 -4.164 -19.672 1 83.69 26 ASP B C 1
ATOM 1363 O O . ASP B 1 26 ? -5.242 -4.773 -20.656 1 83.69 26 ASP B O 1
ATOM 1367 N N . GLU B 1 27 ? -5.586 -4.641 -18.484 1 84.81 27 GLU B N 1
ATOM 1368 C CA . GLU B 1 27 ? -4.988 -5.926 -18.141 1 84.81 27 GLU B CA 1
ATOM 1369 C C . GLU B 1 27 ? -5.875 -6.707 -17.188 1 84.81 27 GLU B C 1
ATOM 1371 O O . GLU B 1 27 ? -6.637 -6.113 -16.406 1 84.81 27 GLU B O 1
ATOM 1376 N N . PRO B 1 28 ? -5.836 -7.941 -17.219 1 83.56 28 PRO B N 1
ATOM 1377 C CA . PRO B 1 28 ? -6.695 -8.789 -16.391 1 83.56 28 PRO B CA 1
ATOM 1378 C C . PRO B 1 28 ? -6.223 -8.875 -14.945 1 83.56 28 PRO B C 1
ATOM 1380 O O . PRO B 1 28 ? -6.832 -9.57 -14.133 1 83.56 28 PRO B O 1
ATOM 1383 N N . VAL B 1 29 ? -5.176 -8.258 -14.703 1 86.75 29 VAL B N 1
ATOM 1384 C CA . VAL B 1 29 ? -4.602 -8.289 -13.359 1 86.75 29 VAL B CA 1
ATOM 1385 C C . VAL B 1 29 ? -4.52 -6.875 -12.797 1 86.75 29 VAL B C 1
ATOM 1387 O O . VAL B 1 29 ? -4.297 -5.918 -13.539 1 86.75 29 VAL B O 1
ATOM 1390 N N . ALA B 1 30 ? -4.652 -6.801 -11.539 1 88.81 30 ALA B N 1
ATOM 1391 C CA . ALA B 1 30 ? -4.617 -5.5 -10.875 1 88.81 30 ALA B CA 1
ATOM 1392 C C . ALA B 1 30 ? -3.209 -4.914 -10.891 1 88.81 30 ALA B C 1
ATOM 1394 O O . ALA B 1 30 ? -2.223 -5.652 -10.961 1 88.81 30 ALA B O 1
ATOM 1395 N N . PRO B 1 31 ? -3.152 -3.625 -10.812 1 92.81 31 PRO B N 1
ATOM 1396 C CA . PRO B 1 31 ? -1.835 -2.998 -10.672 1 92.81 31 PRO B CA 1
ATOM 1397 C C . PRO B 1 31 ? -1.099 -3.441 -9.414 1 92.81 31 PRO B C 1
ATOM 1399 O O . PRO B 1 31 ? -1.725 -3.654 -8.367 1 92.81 31 PRO B O 1
ATOM 1402 N N . THR B 1 32 ? 0.185 -3.467 -9.5 1 95.81 32 THR B N 1
ATOM 1403 C CA . THR B 1 32 ? 1.032 -3.904 -8.391 1 95.81 32 THR B CA 1
ATOM 1404 C C . THR B 1 32 ? 0.856 -2.992 -7.184 1 95.81 32 THR B C 1
ATOM 1406 O O . THR B 1 32 ? 0.836 -3.461 -6.043 1 95.81 32 THR B O 1
ATOM 1409 N N . VAL B 1 33 ? 0.704 -1.714 -7.441 1 95.19 33 VAL B N 1
ATOM 1410 C CA . VAL B 1 33 ? 0.584 -0.753 -6.348 1 95.19 33 VAL B CA 1
ATOM 1411 C C . VAL B 1 33 ? -0.654 -1.071 -5.516 1 95.19 33 VAL B C 1
ATOM 1413 O O . VAL B 1 33 ? -0.628 -0.96 -4.285 1 95.19 33 VAL B O 1
ATOM 1416 N N . TRP B 1 34 ? -1.677 -1.464 -6.117 1 94.56 34 TRP B N 1
ATOM 1417 C CA . TRP B 1 34 ? -2.891 -1.834 -5.398 1 94.56 34 TRP B CA 1
ATOM 1418 C C . TRP B 1 34 ? -2.65 -3.055 -4.516 1 94.56 34 TRP B C 1
ATOM 1420 O O . TRP B 1 34 ? -3.119 -3.107 -3.377 1 94.56 34 TRP B O 1
ATOM 1430 N N . SER B 1 35 ? -1.942 -3.961 -5.059 1 96.62 35 SER B N 1
ATOM 1431 C CA . SER B 1 35 ? -1.653 -5.188 -4.324 1 96.62 35 SER B CA 1
ATOM 1432 C C . SER B 1 35 ? -0.81 -4.906 -3.088 1 96.62 35 SER B C 1
ATOM 1434 O O . SER B 1 35 ? -1.063 -5.465 -2.018 1 96.62 35 SER B O 1
ATOM 1436 N N . VAL B 1 36 ? 0.17 -4.086 -3.229 1 98.06 36 VAL B N 1
ATOM 1437 C CA . VAL B 1 36 ? 1.017 -3.758 -2.086 1 98.06 36 VAL B CA 1
ATOM 1438 C C . VAL B 1 36 ? 0.2 -3.01 -1.036 1 98.06 36 VAL B C 1
ATOM 1440 O O . VAL B 1 36 ? 0.338 -3.264 0.163 1 98.06 36 VAL B O 1
ATOM 1443 N N . ALA B 1 37 ? -0.643 -2.088 -1.507 1 97.69 37 ALA B N 1
ATOM 1444 C CA . ALA B 1 37 ? -1.529 -1.386 -0.583 1 97.69 37 ALA B CA 1
ATOM 1445 C C . ALA B 1 37 ? -2.451 -2.363 0.142 1 97.69 37 ALA B C 1
ATOM 1447 O O . ALA B 1 37 ? -2.674 -2.238 1.349 1 97.69 37 ALA B O 1
ATOM 1448 N N . GLU B 1 38 ? -2.951 -3.309 -0.556 1 97.38 38 GLU B N 1
ATOM 1449 C CA . GLU B 1 38 ? -3.791 -4.336 0.048 1 97.38 38 GLU B CA 1
ATOM 1450 C C . GLU B 1 38 ? -3.025 -5.121 1.11 1 97.38 38 GLU B C 1
ATOM 1452 O O . GLU B 1 38 ? -3.586 -5.48 2.148 1 97.38 38 GLU B O 1
ATOM 1457 N N . ALA B 1 39 ? -1.831 -5.414 0.812 1 98.19 39 ALA B N 1
ATOM 1458 C CA . ALA B 1 39 ? -1.013 -6.172 1.757 1 98.19 39 ALA B CA 1
ATOM 1459 C C . ALA B 1 39 ? -0.9 -5.441 3.092 1 98.19 39 ALA B C 1
ATOM 1461 O O . ALA B 1 39 ? -0.771 -6.07 4.145 1 98.19 39 ALA B O 1
ATOM 1462 N N . TYR B 1 40 ? -0.968 -4.191 3.039 1 98.25 40 TYR B N 1
ATOM 1463 C CA . TYR B 1 40 ? -0.863 -3.408 4.266 1 98.25 40 TYR B CA 1
ATOM 1464 C C . TYR B 1 40 ? -1.945 -3.807 5.262 1 98.25 40 TYR B C 1
ATOM 1466 O O . TYR B 1 40 ? -1.704 -3.838 6.469 1 98.25 40 TYR B O 1
ATOM 1474 N N . VAL B 1 41 ? -3.109 -4.125 4.785 1 98 41 VAL B N 1
ATOM 1475 C CA . VAL B 1 41 ? -4.234 -4.383 5.68 1 98 41 VAL B CA 1
ATOM 1476 C C . VAL B 1 41 ? -4.496 -5.883 5.766 1 98 41 VAL B C 1
ATOM 1478 O O . VAL B 1 41 ? -5.496 -6.312 6.348 1 98 41 VAL B O 1
ATOM 1481 N N . HIS B 1 42 ? -3.752 -6.656 5.141 1 97.06 42 HIS B N 1
ATOM 1482 C CA . HIS B 1 42 ? -3.863 -8.109 5.176 1 97.06 42 HIS B CA 1
ATOM 1483 C C . HIS B 1 42 ? -2.6 -8.742 5.746 1 97.06 42 HIS B C 1
ATOM 1485 O O . HIS B 1 42 ? -1.688 -9.102 4.992 1 97.06 42 HIS B O 1
ATOM 1491 N N . PRO B 1 43 ? -2.586 -8.969 6.984 1 95.38 43 PRO B N 1
ATOM 1492 C CA . PRO B 1 43 ? -1.373 -9.492 7.613 1 95.38 43 PRO B CA 1
ATOM 1493 C C . PRO B 1 43 ? -0.982 -10.875 7.078 1 95.38 43 PRO B C 1
ATOM 1495 O O . PRO B 1 43 ? 0.155 -11.312 7.27 1 95.38 43 PRO B O 1
ATOM 1498 N N . THR B 1 44 ? -1.858 -11.578 6.402 1 97.19 44 THR B N 1
ATOM 1499 C CA . THR B 1 44 ? -1.577 -12.914 5.883 1 97.19 44 THR B CA 1
ATOM 1500 C C . THR B 1 44 ? -0.978 -12.828 4.48 1 97.19 44 THR B C 1
ATOM 1502 O O . THR B 1 44 ? -0.558 -13.844 3.922 1 97.19 44 THR B O 1
ATOM 1505 N N . ALA B 1 45 ? -0.99 -11.578 3.955 1 98.19 45 ALA B N 1
ATOM 1506 C CA . ALA B 1 45 ? -0.393 -11.383 2.637 1 98.19 45 ALA B CA 1
ATOM 1507 C C . ALA B 1 45 ? 1.123 -11.555 2.691 1 98.19 45 ALA B C 1
ATOM 1509 O O . ALA B 1 45 ? 1.755 -11.219 3.697 1 98.19 45 ALA B O 1
ATOM 1510 N N . TRP B 1 46 ? 1.686 -12.055 1.658 1 98.62 46 TRP B N 1
ATOM 1511 C CA . TRP B 1 46 ? 3.111 -12.344 1.532 1 98.62 46 TRP B CA 1
ATOM 1512 C C . TRP B 1 46 ? 3.66 -11.805 0.215 1 98.62 46 TRP B C 1
ATOM 1514 O O . TRP B 1 46 ? 3.9 -12.562 -0.723 1 98.62 46 TRP B O 1
ATOM 1524 N N . PRO B 1 47 ? 3.801 -10.461 0.052 1 98.88 47 PRO B N 1
ATOM 1525 C CA . PRO B 1 47 ? 4.352 -9.867 -1.166 1 98.88 47 PRO B CA 1
ATOM 1526 C C . PRO B 1 47 ? 5.871 -9.992 -1.251 1 98.88 47 PRO B C 1
ATOM 1528 O O . PRO B 1 47 ? 6.566 -9.836 -0.244 1 98.88 47 PRO B O 1
ATOM 1531 N N . ARG B 1 48 ? 6.332 -10.242 -2.492 1 98.94 48 ARG B N 1
ATOM 1532 C CA . ARG B 1 48 ? 7.762 -10.359 -2.768 1 98.94 48 ARG B CA 1
ATOM 1533 C C . ARG B 1 48 ? 8.109 -9.75 -4.121 1 98.94 48 ARG B C 1
ATOM 1535 O O . ARG B 1 48 ? 7.316 -9.82 -5.062 1 98.94 48 ARG B O 1
ATOM 1542 N N . ALA B 1 49 ? 9.266 -9.25 -4.188 1 98.88 49 ALA B N 1
ATOM 1543 C CA . ALA B 1 49 ? 9.836 -8.812 -5.461 1 98.88 49 ALA B CA 1
ATOM 1544 C C . ALA B 1 49 ? 10.664 -9.922 -6.098 1 98.88 49 ALA B C 1
ATOM 1546 O O . ALA B 1 49 ? 11.352 -10.672 -5.398 1 98.88 49 ALA B O 1
ATOM 1547 N N . VAL B 1 50 ? 10.578 -10.047 -7.371 1 98.81 50 VAL B N 1
ATOM 1548 C CA . VAL B 1 50 ? 11.5 -10.883 -8.133 1 98.81 50 VAL B CA 1
ATOM 1549 C C . VAL B 1 50 ? 12.555 -10.008 -8.812 1 98.81 50 VAL B C 1
ATOM 1551 O O . VAL B 1 50 ? 12.219 -9.047 -9.508 1 98.81 50 VAL B O 1
ATOM 1554 N N . THR B 1 51 ? 13.797 -10.352 -8.617 1 98.56 51 THR B N 1
ATOM 1555 C CA . THR B 1 51 ? 14.867 -9.555 -9.219 1 98.56 51 THR B CA 1
ATOM 1556 C C . THR B 1 51 ? 15.75 -10.422 -10.109 1 98.56 51 THR B C 1
ATOM 1558 O O . THR B 1 51 ? 15.82 -11.641 -9.922 1 98.56 51 THR B O 1
ATOM 1561 N N . ASP B 1 52 ? 16.234 -9.852 -11.125 1 98.06 52 ASP B N 1
ATOM 1562 C CA . ASP B 1 52 ? 17.266 -10.398 -11.984 1 98.06 52 ASP B CA 1
ATOM 1563 C C . ASP B 1 52 ? 18.547 -9.562 -11.914 1 98.06 52 ASP B C 1
ATOM 1565 O O . ASP B 1 52 ? 18.609 -8.484 -12.5 1 98.06 52 ASP B O 1
ATOM 1569 N N . ASP B 1 53 ? 19.516 -10.062 -11.188 1 95.31 53 ASP B N 1
ATOM 1570 C CA . ASP B 1 53 ? 20.766 -9.344 -11 1 95.31 53 ASP B CA 1
ATOM 1571 C C . ASP B 1 53 ? 20.516 -7.969 -10.375 1 95.31 53 ASP B C 1
ATOM 1573 O O . ASP B 1 53 ? 20.984 -6.953 -10.891 1 95.31 53 ASP B O 1
ATOM 1577 N N . GLY B 1 54 ? 19.641 -7.977 -9.445 1 95.19 54 GLY B N 1
ATOM 1578 C CA . GLY B 1 54 ? 19.406 -6.785 -8.641 1 95.19 54 GLY B CA 1
ATOM 1579 C C . GLY B 1 54 ? 18.344 -5.875 -9.227 1 95.19 54 GLY B C 1
ATOM 1580 O O . GLY B 1 54 ? 17.906 -4.914 -8.578 1 95.19 54 GLY B O 1
ATOM 1581 N N . VAL B 1 55 ? 17.922 -6.152 -10.43 1 97.31 55 VAL B N 1
ATOM 1582 C CA . VAL B 1 55 ? 16.891 -5.352 -11.078 1 97.31 55 VAL B CA 1
ATOM 1583 C C . VAL B 1 55 ? 15.516 -6 -10.867 1 97.31 55 VAL B C 1
ATOM 1585 O O . VAL B 1 55 ? 15.344 -7.195 -11.109 1 97.31 55 VAL B O 1
ATOM 1588 N N . VAL B 1 56 ? 14.562 -5.207 -10.406 1 98.62 56 VAL B N 1
ATOM 1589 C CA . VAL B 1 56 ? 13.219 -5.734 -10.211 1 98.62 56 VAL B CA 1
ATOM 1590 C C . VAL B 1 56 ? 12.602 -6.094 -11.562 1 98.62 56 VAL B C 1
ATOM 1592 O O . VAL B 1 56 ? 12.492 -5.246 -12.445 1 98.62 56 VAL B O 1
ATOM 1595 N N . VAL B 1 57 ? 12.156 -7.316 -11.688 1 98.56 57 VAL B N 1
ATOM 1596 C CA . VAL B 1 57 ? 11.602 -7.75 -12.961 1 98.56 57 VAL B CA 1
ATOM 1597 C C . VAL B 1 57 ? 10.219 -8.367 -12.742 1 98.56 57 VAL B C 1
ATOM 1599 O O . VAL B 1 57 ? 9.539 -8.734 -13.695 1 98.56 57 VAL B O 1
ATOM 1602 N N . GLY B 1 58 ? 9.82 -8.492 -11.492 1 98.62 58 GLY B N 1
ATOM 1603 C CA . GLY B 1 58 ? 8.508 -9.055 -11.219 1 98.62 58 GLY B CA 1
ATOM 1604 C C . GLY B 1 58 ? 8.07 -8.867 -9.773 1 98.62 58 GLY B C 1
ATOM 1605 O O . GLY B 1 58 ? 8.805 -8.297 -8.969 1 98.62 58 GLY B O 1
ATOM 1606 N N . PHE B 1 59 ? 6.918 -9.258 -9.492 1 98.81 59 PHE B N 1
ATOM 1607 C CA . PHE B 1 59 ? 6.258 -9.203 -8.195 1 98.81 59 PHE B CA 1
ATOM 1608 C C . PHE B 1 59 ? 5.305 -10.375 -8.023 1 98.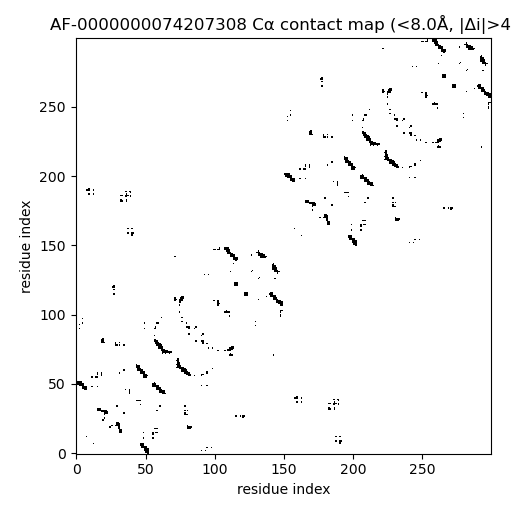81 59 PHE B C 1
ATOM 1610 O O . PHE B 1 59 ? 4.609 -10.766 -8.961 1 98.81 59 PHE B O 1
ATOM 1617 N N . VAL B 1 60 ? 5.301 -10.961 -6.852 1 98.88 60 VAL B N 1
ATOM 1618 C CA . VAL B 1 60 ? 4.32 -11.984 -6.512 1 98.88 60 VAL B CA 1
ATOM 1619 C C . VAL B 1 60 ? 3.799 -11.75 -5.094 1 98.88 60 VAL B C 1
ATOM 1621 O O . VAL B 1 60 ? 4.547 -11.312 -4.215 1 98.88 60 VAL B O 1
ATOM 1624 N N . MET B 1 61 ? 2.568 -11.945 -4.902 1 98.88 61 MET B N 1
ATOM 1625 C CA . MET B 1 61 ? 1.945 -11.883 -3.582 1 98.88 61 MET B CA 1
ATOM 1626 C C . MET B 1 61 ? 1.098 -13.125 -3.324 1 98.88 61 MET B C 1
ATOM 1628 O O . MET B 1 61 ? 0.121 -13.375 -4.035 1 98.88 61 MET B O 1
ATOM 1632 N N . ALA B 1 62 ? 1.493 -13.898 -2.404 1 98.81 62 ALA B N 1
ATOM 1633 C CA . ALA B 1 62 ? 0.722 -15.039 -1.934 1 98.81 62 ALA B CA 1
ATOM 1634 C C . ALA B 1 62 ? -0.053 -14.703 -0.665 1 98.81 62 ALA B C 1
ATOM 1636 O O . ALA B 1 62 ? 0.145 -13.633 -0.079 1 98.81 62 ALA B O 1
ATOM 1637 N N . ASN B 1 63 ? -0.933 -15.492 -0.348 1 98.31 63 ASN B N 1
ATOM 1638 C CA . ASN B 1 63 ? -1.688 -15.406 0.898 1 98.31 63 ASN B CA 1
ATOM 1639 C C . ASN B 1 63 ? -1.633 -16.719 1.679 1 98.31 63 ASN B C 1
ATOM 1641 O O . ASN B 1 63 ? -1.797 -17.797 1.104 1 98.31 63 ASN B O 1
ATOM 1645 N N . TRP B 1 64 ? -1.385 -16.609 2.984 1 98.25 64 TRP B N 1
ATOM 1646 C CA . TRP B 1 64 ? -1.366 -17.75 3.885 1 98.25 64 TRP B CA 1
ATOM 1647 C C . TRP B 1 64 ? -2.402 -17.594 4.992 1 98.25 64 TRP B C 1
ATOM 1649 O O . TRP B 1 64 ? -2.141 -16.938 6.008 1 98.25 64 TRP B O 1
ATOM 1659 N N . SER B 1 65 ? -3.514 -18.219 4.828 1 97 65 SER B N 1
ATOM 1660 C CA . SER B 1 65 ? -4.629 -18.125 5.766 1 97 65 SER B CA 1
ATOM 1661 C C . SER B 1 65 ? -5.191 -19.5 6.09 1 97 65 SER B C 1
ATOM 1663 O O . SER B 1 65 ? -6.289 -19.844 5.648 1 97 65 SER B O 1
ATOM 1665 N N . PRO B 1 66 ? -4.531 -20.219 6.934 1 93.69 66 PRO B N 1
ATOM 1666 C CA . PRO B 1 66 ? -4.918 -21.609 7.176 1 93.69 66 PRO B CA 1
ATOM 1667 C C . PRO B 1 66 ? -6.316 -21.734 7.785 1 93.69 66 PRO B C 1
ATOM 1669 O O . PRO B 1 66 ? -6.973 -22.766 7.629 1 93.69 66 PRO B O 1
ATOM 1672 N N . GLU B 1 67 ? -6.801 -20.703 8.406 1 93.75 67 GLU B N 1
ATOM 1673 C CA . GLU B 1 67 ? -8.07 -20.781 9.117 1 93.75 67 GLU B CA 1
ATOM 1674 C C . GLU B 1 67 ? -9.227 -20.344 8.227 1 93.75 67 GLU B C 1
ATOM 1676 O O . GLU B 1 67 ? -10.383 -20.328 8.664 1 93.75 67 GLU B O 1
ATOM 1681 N N . GLU B 1 68 ? -8.938 -19.984 7.051 1 94.94 68 GLU B N 1
ATOM 1682 C CA . GLU B 1 68 ? -9.984 -19.562 6.125 1 94.94 68 GLU B CA 1
ATOM 1683 C C . GLU B 1 68 ? -10.984 -20.688 5.867 1 94.94 68 GLU B C 1
ATOM 1685 O O . GLU B 1 68 ? -10.586 -21.828 5.602 1 94.94 68 GLU B O 1
ATOM 1690 N N . PRO B 1 69 ? -12.297 -20.391 5.898 1 94.62 69 PRO B N 1
ATOM 1691 C CA . PRO B 1 69 ? -13.312 -21.422 5.672 1 94.62 69 PRO B CA 1
ATOM 1692 C C . PRO B 1 69 ? -13.266 -22 4.254 1 94.62 69 PRO B C 1
ATOM 1694 O O . PRO B 1 69 ? -13.5 -23.188 4.062 1 94.62 69 PRO B O 1
ATOM 1697 N N . GLU B 1 70 ? -13.094 -21.141 3.283 1 93.75 70 GLU B N 1
ATOM 1698 C CA . GLU B 1 70 ? -12.977 -21.578 1.895 1 93.75 70 GLU B CA 1
ATOM 1699 C C . GLU B 1 70 ? -11.578 -22.094 1.593 1 93.75 70 GLU B C 1
ATOM 1701 O O . GLU B 1 70 ? -10.617 -21.328 1.559 1 93.75 70 GLU B O 1
ATOM 1706 N N . PRO B 1 71 ? -11.445 -23.406 1.34 1 93 71 PRO B N 1
ATOM 1707 C CA . PRO B 1 71 ? -10.117 -24 1.146 1 93 71 PRO B CA 1
ATOM 1708 C C . PRO B 1 71 ? -9.312 -23.297 0.055 1 93 71 PRO B C 1
ATOM 1710 O O . PRO B 1 71 ? -8.102 -23.125 0.193 1 93 71 PRO B O 1
ATOM 1713 N N . ALA B 1 72 ? -10 -22.797 -0.947 1 93.56 72 ALA B N 1
ATOM 1714 C CA . ALA B 1 72 ? -9.328 -22.172 -2.08 1 93.56 72 ALA B CA 1
ATOM 1715 C C . ALA B 1 72 ? -8.648 -20.875 -1.656 1 93.56 72 ALA B C 1
ATOM 1717 O O . ALA B 1 72 ? -7.797 -20.344 -2.381 1 93.56 72 ALA B O 1
ATOM 1718 N N . PHE B 1 73 ? -8.977 -20.375 -0.432 1 95.12 73 PHE B N 1
ATOM 1719 C CA . PHE B 1 73 ? -8.453 -19.078 -0.002 1 95.12 73 PHE B CA 1
ATOM 1720 C C . PHE B 1 73 ? -7.398 -19.25 1.085 1 95.12 73 PHE B C 1
ATOM 1722 O O . PHE B 1 73 ? -6.848 -18.281 1.592 1 95.12 73 PHE B O 1
ATOM 1729 N N . ARG B 1 74 ? -7.039 -20.484 1.423 1 96.12 74 ARG B N 1
ATOM 1730 C CA . ARG B 1 74 ? -6.152 -20.734 2.555 1 96.12 74 ARG B CA 1
ATOM 1731 C C . ARG B 1 74 ? -4.695 -20.5 2.174 1 96.12 74 ARG B C 1
ATOM 1733 O O . ARG B 1 74 ? -3.883 -20.109 3.016 1 96.12 74 ARG B O 1
ATOM 1740 N N . ALA B 1 75 ? -4.367 -20.812 0.939 1 97.75 75 ALA B N 1
ATOM 1741 C CA . ALA B 1 75 ? -3.008 -20.656 0.433 1 97.75 75 ALA B CA 1
ATOM 1742 C C . ALA B 1 75 ? -3 -20.516 -1.087 1 97.75 75 ALA B C 1
ATOM 1744 O O . ALA B 1 75 ? -3.498 -21.391 -1.797 1 97.75 75 ALA B O 1
ATOM 1745 N N . GLY B 1 76 ? -2.441 -19.438 -1.495 1 97.69 76 GLY B N 1
ATOM 1746 C CA . GLY B 1 76 ? -2.41 -19.312 -2.943 1 97.69 76 GLY B CA 1
ATOM 1747 C C . GLY B 1 76 ? -1.825 -18 -3.424 1 97.69 76 GLY B C 1
ATOM 1748 O O . GLY B 1 76 ? -1.443 -17.156 -2.615 1 97.69 76 GLY B O 1
ATOM 1749 N N . ILE B 1 77 ? -1.728 -17.875 -4.73 1 98.44 77 ILE B N 1
ATOM 1750 C CA . ILE B 1 77 ? -1.186 -16.688 -5.383 1 98.44 77 ILE B CA 1
ATOM 1751 C C . ILE B 1 77 ? -2.309 -15.695 -5.648 1 98.44 77 ILE B C 1
ATOM 1753 O O . ILE B 1 77 ? -3.266 -16 -6.363 1 98.44 77 ILE B O 1
ATOM 1757 N N . TRP B 1 78 ? -2.18 -14.531 -5.109 1 97.31 78 TRP B N 1
ATOM 1758 C CA . TRP B 1 78 ? -3.166 -13.469 -5.266 1 97.31 78 TRP B CA 1
ATOM 1759 C C . TRP B 1 78 ? -2.805 -12.555 -6.434 1 97.31 78 TRP B C 1
ATOM 1761 O O . TRP B 1 78 ? -3.686 -11.969 -7.066 1 97.31 78 TRP B O 1
ATOM 1771 N N . ARG B 1 79 ? -1.546 -12.391 -6.641 1 97.94 79 ARG B N 1
ATOM 1772 C CA . ARG B 1 79 ? -1.062 -11.492 -7.688 1 97.94 79 ARG B CA 1
ATOM 1773 C C . ARG B 1 79 ? 0.278 -11.969 -8.242 1 97.94 79 ARG B C 1
ATOM 1775 O O . ARG B 1 79 ? 1.142 -12.422 -7.484 1 97.94 79 ARG B O 1
ATOM 1782 N N . LEU B 1 80 ? 0.384 -11.852 -9.484 1 97.88 80 LEU B N 1
ATOM 1783 C CA . LEU B 1 80 ? 1.651 -12.086 -10.164 1 97.88 80 LEU B CA 1
ATOM 1784 C C . LEU B 1 80 ? 1.817 -11.133 -11.344 1 97.88 80 LEU B C 1
ATOM 1786 O O . LEU B 1 80 ? 1.013 -11.148 -12.281 1 97.88 80 LEU B O 1
ATOM 1790 N N . ASN B 1 81 ? 2.803 -10.281 -11.281 1 97.62 81 ASN B N 1
ATOM 1791 C CA . ASN B 1 81 ? 3.1 -9.297 -12.32 1 97.62 81 ASN B CA 1
ATOM 1792 C C . ASN B 1 81 ? 4.551 -9.398 -12.789 1 97.62 81 ASN B C 1
ATOM 1794 O O . ASN B 1 81 ? 5.461 -9.531 -11.969 1 97.62 81 ASN B O 1
ATOM 1798 N N . VAL B 1 82 ? 4.727 -9.336 -14.047 1 97.12 82 VAL B N 1
ATOM 1799 C CA . VAL B 1 82 ? 6.055 -9.43 -14.641 1 97.12 82 VAL B CA 1
ATOM 1800 C C . VAL B 1 82 ? 6.305 -8.227 -15.547 1 97.12 82 VAL B C 1
ATOM 1802 O O . VAL B 1 82 ? 5.426 -7.82 -16.312 1 97.12 82 VAL B O 1
ATOM 1805 N N . ALA B 1 83 ? 7.5 -7.668 -15.406 1 96.94 83 ALA B N 1
ATOM 1806 C CA . ALA B 1 83 ? 7.883 -6.578 -16.297 1 96.94 83 ALA B CA 1
ATOM 1807 C C . ALA B 1 83 ? 7.734 -6.984 -17.766 1 96.94 83 ALA B C 1
ATOM 1809 O O . ALA B 1 83 ? 8.055 -8.117 -18.125 1 96.94 83 ALA B O 1
ATOM 1810 N N . THR B 1 84 ? 7.281 -6.016 -18.562 1 93.81 84 THR B N 1
ATOM 1811 C CA . THR B 1 84 ? 7.062 -6.297 -19.984 1 93.81 84 THR B CA 1
ATOM 1812 C C . THR B 1 84 ? 8.352 -6.777 -20.641 1 93.81 84 THR B C 1
ATOM 1814 O O . THR B 1 84 ? 8.344 -7.758 -21.391 1 93.81 84 THR B O 1
ATOM 1817 N N . ALA B 1 85 ? 9.438 -6.211 -20.312 1 93.31 85 ALA B N 1
ATOM 1818 C CA . ALA B 1 85 ? 10.727 -6.5 -20.922 1 93.31 85 ALA B CA 1
ATOM 1819 C C . ALA B 1 85 ? 11.25 -7.863 -20.484 1 93.31 85 ALA B C 1
ATOM 1821 O O . ALA B 1 85 ? 12.188 -8.398 -21.094 1 93.31 85 ALA B O 1
ATOM 1822 N N .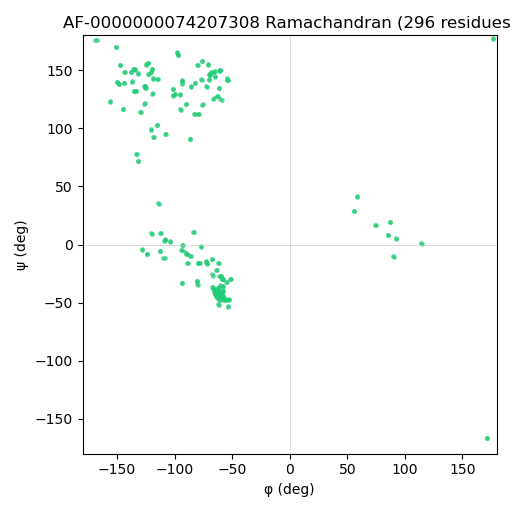 ALA B 1 86 ? 10.672 -8.43 -19.453 1 94.56 86 ALA B N 1
ATOM 1823 C CA . ALA B 1 86 ? 11.18 -9.672 -18.891 1 94.56 86 ALA B CA 1
ATOM 1824 C C . ALA B 1 86 ? 10.234 -10.836 -19.188 1 94.56 86 ALA B C 1
ATOM 1826 O O . ALA B 1 86 ? 10.453 -11.953 -18.719 1 94.56 86 ALA B O 1
ATOM 1827 N N . ARG B 1 87 ? 9.227 -10.562 -19.891 1 92.38 87 ARG B N 1
ATOM 1828 C CA . ARG B 1 87 ? 8.273 -11.617 -20.219 1 92.38 87 ARG B CA 1
ATOM 1829 C C . ARG B 1 87 ? 8.906 -12.656 -21.141 1 92.38 87 ARG B C 1
ATOM 1831 O O . ARG B 1 87 ? 9.758 -12.328 -21.953 1 92.38 87 ARG B O 1
ATOM 1838 N N . GLY B 1 88 ? 8.422 -13.922 -20.969 1 91.69 88 GLY B N 1
ATOM 1839 C CA . GLY B 1 88 ? 8.922 -15.008 -21.797 1 91.69 88 GLY B CA 1
ATOM 1840 C C . GLY B 1 88 ? 10.32 -15.453 -21.406 1 91.69 88 GLY B C 1
ATOM 1841 O O . GLY B 1 88 ? 10.984 -16.172 -22.156 1 91.69 88 GLY B O 1
ATOM 1842 N N . ARG B 1 89 ? 10.703 -15.062 -20.234 1 93.94 89 ARG B N 1
ATOM 1843 C CA . ARG B 1 89 ? 12.055 -15.383 -19.797 1 93.94 89 ARG B CA 1
ATOM 1844 C C . ARG B 1 89 ? 12.031 -16.219 -18.531 1 93.94 89 ARG B C 1
ATOM 1846 O O . ARG B 1 89 ? 13.047 -16.359 -17.844 1 93.94 89 ARG B O 1
ATOM 1853 N N . GLY B 1 90 ? 10.859 -16.656 -18.188 1 96.56 90 GLY B N 1
ATOM 1854 C CA . GLY B 1 90 ? 10.766 -17.594 -17.078 1 96.56 90 GLY B CA 1
ATOM 1855 C C . GLY B 1 90 ? 10.531 -16.922 -15.742 1 96.56 90 GLY B C 1
ATOM 1856 O O . GLY B 1 90 ? 10.492 -17.578 -14.703 1 96.56 90 GLY B O 1
ATOM 1857 N N . VAL B 1 91 ? 10.336 -15.688 -15.641 1 97.94 91 VAL B N 1
ATOM 1858 C CA . VAL B 1 91 ? 10.156 -14.938 -14.398 1 97.94 91 VAL B CA 1
ATOM 1859 C C . VAL B 1 91 ? 8.891 -15.398 -13.688 1 97.94 91 VAL B C 1
ATOM 1861 O O . VAL B 1 91 ? 8.906 -15.648 -12.477 1 97.94 91 VAL B O 1
ATOM 1864 N N . GLY B 1 92 ? 7.836 -15.547 -14.461 1 98.19 92 GLY B N 1
ATOM 1865 C CA . GLY B 1 92 ? 6.586 -16.016 -13.883 1 98.19 92 GLY B CA 1
ATOM 1866 C C . GLY B 1 92 ? 6.695 -17.406 -13.273 1 98.19 92 GLY B C 1
ATOM 1867 O O . GLY B 1 92 ? 6.254 -17.625 -12.148 1 98.19 92 GLY B O 1
ATOM 1868 N N . ARG B 1 93 ? 7.266 -18.25 -14.023 1 97.94 93 ARG B N 1
ATOM 1869 C CA . ARG B 1 93 ? 7.445 -19.625 -13.539 1 97.94 93 ARG B CA 1
ATOM 1870 C C . ARG B 1 93 ? 8.305 -19.641 -12.281 1 97.94 93 ARG B C 1
ATOM 1872 O O . ARG B 1 93 ? 8.008 -20.375 -11.328 1 97.94 93 ARG B O 1
ATOM 1879 N N . PHE B 1 94 ? 9.344 -18.922 -12.312 1 98.56 94 PHE B N 1
ATOM 1880 C CA . PHE B 1 94 ? 10.203 -18.812 -11.133 1 98.56 94 PHE B CA 1
ATOM 1881 C C . PHE B 1 94 ? 9.398 -18.375 -9.914 1 98.56 94 PHE B C 1
ATOM 1883 O O . PHE B 1 94 ? 9.531 -18.953 -8.836 1 98.56 94 PHE B O 1
ATOM 1890 N N . ALA B 1 95 ? 8.562 -17.344 -10.039 1 98.75 95 ALA B N 1
ATOM 1891 C CA . ALA B 1 95 ? 7.738 -16.844 -8.945 1 98.75 95 ALA B CA 1
ATOM 1892 C C . ALA B 1 95 ? 6.816 -17.938 -8.414 1 98.75 95 ALA B C 1
ATOM 1894 O O . ALA B 1 95 ? 6.699 -18.109 -7.195 1 98.75 95 ALA B O 1
ATOM 1895 N N . VAL B 1 96 ? 6.16 -18.641 -9.328 1 98.62 96 VAL B N 1
ATOM 1896 C CA . VAL B 1 96 ? 5.27 -19.734 -8.93 1 98.62 96 VAL B CA 1
ATOM 1897 C C . VAL B 1 96 ? 6.043 -20.766 -8.117 1 98.62 96 VAL B C 1
ATOM 1899 O O . VAL B 1 96 ? 5.586 -21.203 -7.062 1 98.62 96 VAL B O 1
ATOM 1902 N N . GLU B 1 97 ? 7.191 -21.094 -8.555 1 98.31 97 GLU B N 1
ATOM 1903 C CA . GLU B 1 97 ? 8.023 -22.078 -7.871 1 98.31 97 GLU B CA 1
ATOM 1904 C C . GLU B 1 97 ? 8.43 -21.594 -6.48 1 98.31 97 GLU B C 1
ATOM 1906 O O . GLU B 1 97 ? 8.5 -22.391 -5.539 1 98.31 97 GLU B O 1
ATOM 1911 N N . GLN B 1 98 ? 8.734 -20.375 -6.359 1 98.62 98 GLN B N 1
ATOM 1912 C CA . GLN B 1 98 ? 9.094 -19.812 -5.059 1 98.62 98 GLN B CA 1
ATOM 1913 C C . GLN B 1 98 ? 7.91 -19.844 -4.098 1 98.62 98 GLN B C 1
ATOM 1915 O O . GLN B 1 98 ? 8.078 -20.125 -2.908 1 98.62 98 GLN B O 1
ATOM 1920 N N . VAL B 1 99 ? 6.75 -19.547 -4.59 1 98.75 99 VAL B N 1
ATOM 1921 C CA . VAL B 1 99 ? 5.559 -19.625 -3.756 1 98.75 99 VAL B CA 1
ATOM 1922 C C . VAL B 1 99 ? 5.32 -21.078 -3.326 1 98.75 99 VAL B C 1
ATOM 1924 O O . VAL B 1 99 ? 5.008 -21.344 -2.164 1 98.75 99 VAL B O 1
ATOM 1927 N N . ALA B 1 100 ? 5.477 -22 -4.258 1 98.5 100 ALA B N 1
ATOM 1928 C CA . ALA B 1 100 ? 5.328 -23.406 -3.938 1 98.5 100 ALA B CA 1
ATOM 1929 C C . ALA B 1 100 ? 6.324 -23.828 -2.863 1 98.5 100 ALA B C 1
ATOM 1931 O O . ALA B 1 100 ? 5.969 -24.547 -1.921 1 98.5 100 ALA B O 1
ATOM 1932 N N . ALA B 1 101 ? 7.551 -23.422 -3.002 1 98.06 101 ALA B N 1
ATOM 1933 C CA . ALA B 1 101 ? 8.578 -23.75 -2.018 1 98.06 101 ALA B CA 1
ATOM 1934 C C . ALA B 1 101 ? 8.227 -23.188 -0.644 1 98.06 101 ALA B C 1
ATOM 1936 O O . ALA B 1 101 ? 8.406 -23.859 0.375 1 98.06 101 ALA B O 1
ATOM 1937 N N . GLU B 1 102 ? 7.734 -21.969 -0.591 1 98.38 102 GLU B N 1
ATOM 1938 C CA . GLU B 1 102 ? 7.316 -21.359 0.667 1 98.38 102 GLU B CA 1
ATOM 1939 C C . GLU B 1 102 ? 6.148 -22.125 1.285 1 98.38 102 GLU B C 1
ATOM 1941 O O . GLU B 1 102 ? 6.09 -22.297 2.504 1 98.38 102 GLU B O 1
ATOM 1946 N N . ALA B 1 103 ? 5.246 -22.516 0.399 1 97.94 103 ALA B N 1
ATOM 1947 C CA . ALA B 1 103 ? 4.125 -23.312 0.878 1 97.94 103 ALA B CA 1
ATOM 1948 C C . ALA B 1 103 ? 4.613 -24.578 1.577 1 97.94 103 ALA B C 1
ATOM 1950 O O . ALA B 1 103 ? 4.176 -24.891 2.686 1 97.94 103 ALA B O 1
ATOM 1951 N N . ARG B 1 104 ? 5.508 -25.266 0.976 1 97 104 ARG B N 1
ATOM 1952 C CA . ARG B 1 104 ? 6.074 -26.469 1.562 1 97 104 ARG B CA 1
ATOM 1953 C C . ARG B 1 104 ? 6.711 -26.172 2.916 1 97 104 ARG B C 1
ATOM 1955 O O . ARG B 1 104 ? 6.52 -26.938 3.873 1 97 104 ARG B O 1
ATOM 1962 N N . ARG B 1 105 ? 7.434 -25.141 2.986 1 96.88 105 ARG B N 1
ATOM 1963 C CA . ARG B 1 105 ? 8.094 -24.75 4.23 1 96.88 105 ARG B CA 1
ATOM 1964 C C . ARG B 1 105 ? 7.078 -24.516 5.344 1 96.88 105 ARG B C 1
ATOM 1966 O O . ARG B 1 105 ? 7.355 -24.797 6.512 1 96.88 105 ARG B O 1
ATOM 1973 N N . ARG B 1 106 ? 5.926 -24.109 4.965 1 96.5 106 ARG B N 1
ATOM 1974 C CA . ARG B 1 106 ? 4.883 -23.797 5.934 1 96.5 106 ARG B CA 1
ATOM 1975 C C . ARG B 1 106 ? 4.023 -25.016 6.23 1 96.5 106 ARG B C 1
ATOM 1977 O O . ARG B 1 106 ? 3.082 -24.953 7.023 1 96.5 106 ARG B O 1
ATOM 1984 N N . GLY B 1 107 ? 4.293 -26.062 5.473 1 95.69 107 GLY B N 1
ATOM 1985 C CA . GLY B 1 107 ? 3.529 -27.281 5.676 1 95.69 107 GLY B CA 1
ATOM 1986 C C . GLY B 1 107 ? 2.236 -27.328 4.883 1 95.69 107 GLY B C 1
ATOM 1987 O O . GLY B 1 107 ? 1.301 -28.031 5.238 1 95.69 107 GLY B O 1
ATOM 1988 N N . VAL B 1 108 ? 2.141 -26.531 3.887 1 95.56 108 VAL B N 1
ATOM 1989 C CA . VAL B 1 108 ? 0.986 -26.484 2.996 1 95.56 108 VAL B CA 1
ATOM 1990 C C . VAL B 1 108 ? 1.223 -27.391 1.789 1 95.56 108 VAL B C 1
ATOM 1992 O O . VAL B 1 108 ? 2.289 -27.344 1.171 1 95.56 108 VAL B O 1
ATOM 1995 N N . ASP B 1 109 ? 0.243 -28.125 1.328 1 94.5 109 ASP B N 1
ATOM 1996 C CA . ASP B 1 109 ? 0.467 -29.156 0.311 1 94.5 109 ASP B CA 1
ATOM 1997 C C . ASP B 1 109 ? -0.147 -28.734 -1.025 1 94.5 109 ASP B C 1
ATOM 1999 O O . ASP B 1 109 ? 0.067 -29.406 -2.043 1 94.5 109 ASP B O 1
ATOM 2003 N N . ARG B 1 110 ? -0.951 -27.672 -0.918 1 96.88 110 ARG B N 1
ATOM 2004 C CA . ARG B 1 110 ? -1.631 -27.234 -2.129 1 96.88 110 ARG B CA 1
ATOM 2005 C C . ARG B 1 110 ? -1.744 -25.703 -2.156 1 96.88 110 ARG B C 1
ATOM 2007 O O . ARG B 1 110 ? -2.031 -25.078 -1.134 1 96.88 110 ARG B O 1
ATOM 2014 N N . ILE B 1 111 ? -1.527 -25.188 -3.32 1 98.44 111 ILE B N 1
ATOM 2015 C CA . ILE B 1 111 ? -1.767 -23.75 -3.471 1 98.44 111 ILE B CA 1
ATOM 2016 C C . ILE B 1 111 ? -2.75 -23.516 -4.613 1 98.44 111 ILE B C 1
ATOM 2018 O O . ILE B 1 111 ? -2.877 -24.344 -5.52 1 98.44 111 ILE B O 1
ATOM 2022 N N . THR B 1 112 ? -3.432 -22.422 -4.543 1 98.56 112 THR B N 1
ATOM 2023 C CA . THR B 1 112 ? -4.484 -22.109 -5.5 1 98.56 112 THR B CA 1
ATOM 2024 C C . THR B 1 112 ? -4.207 -20.766 -6.188 1 98.56 112 THR B C 1
ATOM 2026 O O . THR B 1 112 ? -3.402 -19.969 -5.707 1 98.56 112 THR B O 1
ATOM 2029 N N . VAL B 1 113 ? -4.73 -20.578 -7.301 1 98.25 113 VAL B N 1
ATOM 2030 C CA . VAL B 1 113 ? -4.836 -19.312 -8.016 1 98.25 113 VAL B CA 1
ATOM 2031 C C . VAL B 1 113 ? -6.223 -19.172 -8.641 1 98.25 113 VAL B C 1
ATOM 2033 O O . VAL B 1 113 ? -6.871 -20.188 -8.938 1 98.25 113 VAL B O 1
ATOM 2036 N N . LEU B 1 114 ? -6.695 -18 -8.742 1 97 114 LEU B N 1
ATOM 2037 C CA . LEU B 1 114 ? -7.934 -17.719 -9.469 1 97 114 LEU B CA 1
ATOM 2038 C C . LEU B 1 114 ? -7.664 -16.844 -10.68 1 97 114 LEU B C 1
ATOM 2040 O O . LEU B 1 114 ? -6.844 -15.922 -10.625 1 97 114 LEU B O 1
ATOM 2044 N N . TRP B 1 115 ? -8.359 -17.094 -11.789 1 95.94 115 TRP B N 1
ATOM 2045 C CA . TRP B 1 115 ? -8.203 -16.219 -12.953 1 95.94 115 TRP B CA 1
ATOM 2046 C C . TRP B 1 115 ? -9.516 -16.125 -13.727 1 95.94 115 TRP B C 1
ATOM 2048 O O . TRP B 1 115 ? -10.391 -16.984 -13.594 1 95.94 115 TRP B O 1
ATOM 2058 N N . ASP B 1 116 ? -9.617 -15.016 -14.414 1 94.5 116 ASP B N 1
ATOM 2059 C CA . ASP B 1 116 ? -10.727 -14.805 -15.336 1 94.5 116 ASP B CA 1
ATOM 2060 C C . ASP B 1 116 ? -10.453 -15.469 -16.688 1 94.5 116 ASP B C 1
ATOM 2062 O O . ASP B 1 116 ? -9.672 -14.953 -17.484 1 94.5 116 ASP B O 1
ATOM 2066 N N . ALA B 1 117 ? -11.188 -16.469 -17 1 93.25 117 ALA B N 1
ATOM 2067 C CA . ALA B 1 117 ? -10.961 -17.219 -18.234 1 93.25 117 ALA B CA 1
ATOM 2068 C C . ALA B 1 117 ? -11.547 -16.5 -19.438 1 93.25 117 ALA B C 1
ATOM 2070 O O . ALA B 1 117 ? -11.203 -16.797 -20.578 1 93.25 117 ALA B O 1
ATOM 2071 N N . THR B 1 118 ? -12.414 -15.539 -19.156 1 92 118 THR B N 1
ATOM 2072 C CA . THR B 1 118 ? -13.141 -14.898 -20.25 1 92 118 THR B CA 1
ATOM 2073 C C . THR B 1 118 ? -12.359 -13.703 -20.797 1 92 118 THR B C 1
ATOM 2075 O O . THR B 1 118 ? -12.648 -13.203 -21.875 1 92 118 THR B O 1
ATOM 2078 N N . HIS B 1 119 ? -11.43 -13.242 -20.125 1 90.69 119 HIS B N 1
ATOM 2079 C CA . HIS B 1 119 ? -10.633 -12.109 -20.594 1 90.69 119 HIS B CA 1
ATOM 2080 C C . HIS B 1 119 ? -9.75 -12.516 -21.766 1 90.69 119 HIS B C 1
ATOM 2082 O O . HIS B 1 119 ? -9.164 -13.602 -21.766 1 90.69 119 HIS B O 1
ATOM 2088 N N . ALA B 1 120 ? -9.57 -11.633 -22.766 1 89.62 120 ALA B N 1
ATOM 2089 C CA . ALA B 1 120 ? -8.805 -11.922 -23.984 1 89.62 120 ALA B CA 1
ATOM 2090 C C . ALA B 1 120 ? -7.352 -12.242 -23.641 1 89.62 120 ALA B C 1
ATOM 2092 O O . ALA B 1 120 ? -6.695 -13 -24.359 1 89.62 120 ALA B O 1
ATOM 2093 N N . ARG B 1 121 ? -6.902 -11.719 -22.562 1 91.56 121 ARG B N 1
ATOM 2094 C CA . ARG B 1 121 ? -5.52 -11.93 -22.156 1 91.56 121 ARG B CA 1
ATOM 2095 C C . ARG B 1 121 ? -5.449 -12.727 -20.859 1 91.56 121 ARG B C 1
ATOM 2097 O O . ARG B 1 121 ? -4.602 -12.461 -20 1 91.56 121 ARG B O 1
ATOM 2104 N N . SER B 1 122 ? -6.305 -13.609 -20.703 1 93.69 122 SER B N 1
ATOM 2105 C CA . SER B 1 122 ? -6.328 -14.477 -19.516 1 93.69 122 SER B CA 1
ATOM 2106 C C . SER B 1 122 ? -4.988 -15.172 -19.328 1 93.69 122 SER B C 1
ATOM 2108 O O . SER B 1 122 ? -4.367 -15.625 -20.297 1 93.69 122 SER B O 1
ATOM 2110 N N . PRO B 1 123 ? -4.613 -15.32 -18.078 1 94.5 123 PRO B N 1
ATOM 2111 C CA . PRO B 1 123 ? -3.352 -16 -17.781 1 94.5 123 PRO B CA 1
ATOM 2112 C C . PRO B 1 123 ? -3.502 -17.531 -17.75 1 94.5 123 PRO B C 1
ATOM 2114 O O . PRO B 1 123 ? -2.592 -18.234 -17.312 1 94.5 123 PRO B O 1
ATOM 2117 N N . GLU B 1 124 ? -4.52 -18.078 -18.141 1 96.75 124 GLU B N 1
ATOM 2118 C CA . GLU B 1 124 ? -4.871 -19.484 -17.984 1 96.75 124 GLU B CA 1
ATOM 2119 C C . GLU B 1 124 ? -3.764 -20.391 -18.516 1 96.75 124 GLU B C 1
ATOM 2121 O O . GLU B 1 124 ? -3.303 -21.297 -17.812 1 96.75 124 GLU B O 1
ATOM 2126 N N . GLN B 1 125 ? -3.389 -20.172 -19.719 1 96.69 125 GLN B N 1
ATOM 2127 C CA . GLN B 1 125 ? -2.393 -21.047 -20.328 1 96.69 125 GLN B CA 1
ATOM 2128 C C . GLN B 1 125 ? -1.086 -21.031 -19.547 1 96.69 125 GLN B C 1
ATOM 2130 O O . GLN B 1 125 ? -0.402 -22.047 -19.438 1 96.69 125 GLN B O 1
ATOM 2135 N N . PHE B 1 126 ? -0.754 -19.953 -19.031 1 96.81 126 PHE B N 1
ATOM 2136 C CA . PHE B 1 126 ? 0.444 -19.828 -18.203 1 96.81 126 PHE B CA 1
ATOM 2137 C C . PHE B 1 126 ? 0.346 -20.719 -16.969 1 96.81 126 PHE B C 1
ATOM 2139 O O . PHE B 1 126 ? 1.263 -21.484 -16.688 1 96.81 126 PHE B O 1
ATOM 2146 N N . TYR B 1 127 ? -0.736 -20.609 -16.234 1 98.12 127 TYR B N 1
ATOM 2147 C CA . TYR B 1 127 ? -0.878 -21.375 -14.992 1 98.12 127 TYR B CA 1
ATOM 2148 C C . TYR B 1 127 ? -0.995 -22.859 -15.273 1 98.12 127 TYR B C 1
ATOM 2150 O O . TYR B 1 127 ? -0.478 -23.688 -14.516 1 98.12 127 TYR B O 1
ATOM 2158 N N . LEU B 1 128 ? -1.698 -23.188 -16.391 1 98.25 128 LEU B N 1
ATOM 2159 C CA . LEU B 1 128 ? -1.752 -24.594 -16.781 1 98.25 128 LEU B CA 1
ATOM 2160 C C . LEU B 1 128 ? -0.353 -25.141 -17.047 1 98.25 128 LEU B C 1
ATOM 2162 O O . LEU B 1 128 ? -0.018 -26.25 -16.609 1 98.25 128 LEU B O 1
ATOM 2166 N N . ARG B 1 129 ? 0.479 -24.406 -17.688 1 97.69 129 ARG B N 1
ATOM 2167 C CA . ARG B 1 129 ? 1.849 -24.812 -17.984 1 97.69 129 ARG B CA 1
ATOM 2168 C C . ARG B 1 129 ? 2.676 -24.922 -16.703 1 97.69 129 ARG B C 1
ATOM 2170 O O . ARG B 1 129 ? 3.629 -25.703 -16.641 1 97.69 129 ARG B O 1
ATOM 2177 N N . CYS B 1 130 ? 2.328 -24.203 -15.711 1 97.75 130 CYS B N 1
ATOM 2178 C CA . CYS B 1 130 ? 3.01 -24.266 -14.422 1 97.75 130 CYS B CA 1
ATOM 2179 C C . CYS B 1 130 ? 2.572 -25.5 -13.633 1 97.75 130 CYS B C 1
ATOM 2181 O O . CYS B 1 130 ? 3.145 -25.812 -12.586 1 97.75 130 CYS B O 1
ATOM 2183 N N . GLY B 1 131 ? 1.446 -26.109 -14.055 1 98.06 131 GLY B N 1
ATOM 2184 C CA . GLY B 1 131 ? 1.031 -27.359 -13.422 1 98.06 131 GLY B CA 1
ATOM 2185 C C . GLY B 1 131 ? -0.274 -27.219 -12.656 1 98.06 131 GLY B C 1
ATOM 2186 O O . GLY B 1 131 ? -0.75 -28.188 -12.062 1 98.06 131 GLY B O 1
ATOM 2187 N N . PHE B 1 132 ? -0.833 -26.031 -12.703 1 98.69 132 PHE B N 1
ATOM 2188 C CA . PHE B 1 132 ? -2.127 -25.859 -12.055 1 98.69 132 PHE B CA 1
ATOM 2189 C C . PHE B 1 132 ? -3.219 -26.594 -12.828 1 98.69 132 PHE B C 1
ATOM 2191 O O . PHE B 1 132 ? -3.209 -26.609 -14.062 1 98.69 132 PHE B O 1
ATOM 2198 N N . ARG B 1 133 ? -4.199 -27.125 -12.133 1 98.5 133 ARG B N 1
ATOM 2199 C CA . ARG B 1 133 ? -5.359 -27.781 -12.734 1 98.5 133 ARG B CA 1
ATOM 2200 C C . ARG B 1 133 ? -6.652 -27.062 -12.344 1 98.5 133 ARG B C 1
ATOM 2202 O O . ARG B 1 133 ? -6.871 -26.75 -11.172 1 98.5 133 ARG B O 1
ATOM 2209 N N . PRO B 1 134 ? -7.473 -26.766 -13.328 1 98.06 134 PRO B N 1
ATOM 2210 C CA . PRO B 1 134 ? -8.773 -26.188 -12.977 1 98.06 134 PRO B CA 1
ATOM 2211 C C . PRO B 1 134 ? -9.641 -27.141 -12.164 1 98.06 134 PRO B C 1
ATOM 2213 O O . PRO B 1 134 ? -9.828 -28.297 -12.562 1 98.06 134 PRO B O 1
ATOM 2216 N N . THR B 1 135 ? -10.117 -26.656 -11.047 1 97.69 135 THR B N 1
ATOM 2217 C CA . THR B 1 135 ? -10.852 -27.562 -10.164 1 97.69 135 THR B CA 1
ATOM 2218 C C . THR B 1 135 ? -12.25 -27 -9.883 1 97.69 135 THR B C 1
ATOM 2220 O O . THR B 1 135 ? -13.07 -27.672 -9.25 1 97.69 135 THR B O 1
ATOM 2223 N N . GLY B 1 136 ? -12.516 -25.844 -10.273 1 96.69 136 GLY B N 1
ATOM 2224 C CA . GLY B 1 136 ? -13.805 -25.219 -10.023 1 96.69 136 GLY B CA 1
ATOM 2225 C C . GLY B 1 136 ? -13.844 -23.75 -10.391 1 96.69 136 GLY B C 1
ATOM 2226 O O . GLY B 1 136 ? -13.008 -23.281 -11.164 1 96.69 136 GLY B O 1
ATOM 2227 N N . GLU B 1 137 ? -14.992 -23.078 -9.875 1 96 137 GLU B N 1
ATOM 2228 C CA . GLU B 1 137 ? -15.18 -21.656 -10.102 1 96 137 GLU B CA 1
ATOM 2229 C C . GLU B 1 137 ? -15.625 -20.938 -8.828 1 96 137 GLU B C 1
ATOM 2231 O O . GLU B 1 137 ? -16.438 -21.469 -8.07 1 96 137 GLU B O 1
ATOM 2236 N N . LEU B 1 138 ? -14.977 -19.891 -8.57 1 93.88 138 LEU B N 1
ATOM 2237 C CA . LEU B 1 138 ? -15.32 -19.031 -7.449 1 93.88 138 LEU B CA 1
ATOM 2238 C C . LEU B 1 138 ? -15.344 -17.562 -7.887 1 93.88 138 LEU B C 1
ATOM 2240 O O . LEU B 1 138 ? -14.414 -17.094 -8.539 1 93.88 138 LEU B O 1
ATOM 2244 N N . LEU B 1 139 ? -16.422 -16.812 -7.531 1 90.38 139 LEU B N 1
ATOM 2245 C CA . LEU B 1 139 ? -16.547 -15.391 -7.805 1 90.38 139 LEU B CA 1
ATOM 2246 C C . LEU B 1 139 ? -16.391 -15.109 -9.297 1 90.38 139 LEU B C 1
ATOM 2248 O O . LEU B 1 139 ? -15.758 -14.133 -9.688 1 90.38 139 LEU B O 1
ATOM 2252 N N . GLY B 1 140 ? -16.75 -16.047 -10.156 1 93.25 140 GLY B N 1
ATOM 2253 C CA . GLY B 1 140 ? -16.703 -15.875 -11.594 1 93.25 140 GLY B CA 1
ATOM 2254 C C . GLY B 1 140 ? -15.344 -16.188 -12.195 1 93.25 140 GLY B C 1
ATOM 2255 O O . GLY B 1 140 ? -15.109 -15.93 -13.375 1 93.25 140 GLY B O 1
ATOM 2256 N N . GLU B 1 141 ? -14.469 -16.719 -11.391 1 96.38 141 GLU B N 1
ATOM 2257 C CA . GLU B 1 141 ? -13.117 -17.047 -11.852 1 96.38 141 GLU B CA 1
ATOM 2258 C C . GLU B 1 141 ? -12.828 -18.531 -11.719 1 96.38 141 GLU B C 1
ATOM 2260 O O . GLU B 1 141 ? -13.391 -19.203 -10.844 1 96.38 141 GLU B O 1
ATOM 2265 N N . VAL B 1 142 ? -12.031 -18.984 -12.523 1 97.81 142 VAL B N 1
ATOM 2266 C CA . VAL B 1 142 ? -11.578 -20.375 -12.453 1 97.81 142 VAL B CA 1
ATOM 2267 C C . VAL B 1 142 ? -10.633 -20.547 -11.266 1 97.81 142 VAL B C 1
ATOM 2269 O O . VAL B 1 142 ? -9.773 -19.703 -11.023 1 97.81 142 VAL B O 1
ATOM 2272 N N . VAL B 1 143 ? -10.836 -21.656 -10.523 1 98.38 143 VAL B N 1
ATOM 2273 C CA . VAL B 1 143 ? -9.914 -22.016 -9.453 1 98.38 143 VAL B CA 1
ATOM 2274 C C . VAL B 1 143 ? -8.883 -23.016 -9.977 1 98.38 143 VAL B C 1
ATOM 2276 O O . VAL B 1 143 ? -9.234 -24.094 -10.461 1 98.38 143 VAL B O 1
ATOM 2279 N N . GLY B 1 144 ? -7.648 -22.625 -9.984 1 98.56 144 GLY B N 1
ATOM 2280 C CA . GLY B 1 144 ? -6.547 -23.531 -10.281 1 98.56 144 GLY B CA 1
ATOM 2281 C C . GLY B 1 144 ? -5.812 -24 -9.047 1 98.56 144 GLY B C 1
ATOM 2282 O O . GLY B 1 144 ? -5.504 -23.203 -8.156 1 98.56 144 GLY B O 1
ATOM 2283 N N . GLU B 1 145 ? -5.57 -25.297 -9.008 1 98.5 145 GLU B N 1
ATOM 2284 C CA . GLU B 1 145 ? -4.852 -25.859 -7.867 1 98.5 145 GLU B CA 1
ATOM 2285 C C . GLU B 1 145 ? -3.543 -26.516 -8.305 1 98.5 145 GLU B C 1
ATOM 2287 O O . GLU B 1 145 ? -3.482 -27.141 -9.367 1 98.5 145 GLU B O 1
ATOM 2292 N N . LEU B 1 146 ? -2.58 -26.391 -7.539 1 98.5 146 LEU B N 1
ATOM 2293 C CA . LEU B 1 146 ? -1.28 -27.031 -7.719 1 98.5 146 LEU B CA 1
ATOM 2294 C C . LEU B 1 146 ? -0.887 -27.812 -6.473 1 98.5 146 LEU B C 1
ATOM 2296 O O . LEU B 1 146 ? -0.815 -27.266 -5.375 1 98.5 146 LEU B O 1
ATOM 2300 N N . ASP B 1 147 ? -0.686 -29.016 -6.59 1 97.88 147 ASP B N 1
ATOM 2301 C CA . ASP B 1 147 ? -0.147 -29.859 -5.523 1 97.88 147 ASP B CA 1
ATOM 2302 C C . ASP B 1 147 ? 1.352 -29.625 -5.344 1 97.88 147 ASP B C 1
ATOM 2304 O O . ASP B 1 147 ? 2.125 -29.781 -6.293 1 97.88 147 ASP B O 1
ATOM 2308 N N . VAL B 1 148 ? 1.698 -29.219 -4.148 1 96.38 148 VAL B N 1
ATOM 2309 C CA . VAL B 1 148 ? 3.102 -28.859 -3.969 1 96.38 148 VAL B CA 1
ATOM 2310 C C . VAL B 1 148 ? 3.768 -29.859 -3.018 1 96.38 148 VAL B C 1
ATOM 2312 O O . VAL B 1 148 ? 4.898 -29.641 -2.576 1 96.38 148 VAL B O 1
ATOM 2315 N N . ARG B 1 149 ? 3.17 -30.922 -2.652 1 85.25 149 ARG B N 1
ATOM 2316 C CA . ARG B 1 149 ? 3.746 -31.984 -1.825 1 85.25 149 ARG B CA 1
ATOM 2317 C C . ARG B 1 149 ? 4.988 -32.562 -2.482 1 85.25 149 ARG B C 1
ATOM 2319 O O . ARG B 1 149 ? 5.027 -32.75 -3.703 1 85.25 149 ARG B O 1
ATOM 2326 N N . VAL B 1 150 ? 6.152 -32.594 -1.817 1 68.56 150 VAL B N 1
ATOM 2327 C CA . VAL B 1 150 ? 7.289 -33.375 -2.266 1 68.56 150 VAL B CA 1
ATOM 2328 C C . VAL B 1 150 ? 7.074 -34.844 -1.897 1 68.56 150 VAL B C 1
ATOM 2330 O O . VAL B 1 150 ? 6.418 -35.156 -0.898 1 68.56 150 VAL B O 1
#

Solvent-accessible surface area (backbone atoms only — not comparable to full-atom values): 16642 Å² total; per-residue (Å²): 136,56,76,44,82,38,75,69,34,79,84,51,41,67,60,48,49,66,30,45,39,48,89,89,49,94,58,92,54,74,31,42,38,57,52,42,30,49,37,55,54,30,86,44,45,48,62,30,33,28,23,48,78,84,40,74,40,28,36,38,26,34,35,59,31,83,82,44,87,54,70,74,62,18,27,26,50,77,44,75,35,56,24,79,90,46,60,95,68,53,57,68,57,53,49,53,51,52,51,41,52,51,34,41,76,73,71,38,47,55,37,23,37,69,44,50,78,83,46,94,73,39,63,57,69,60,44,45,73,73,56,32,40,82,76,48,74,55,97,86,17,39,30,26,39,29,79,42,67,128,137,54,76,45,82,37,75,69,35,77,86,49,41,68,60,48,48,65,29,45,39,50,90,87,51,93,58,93,54,75,30,41,38,57,52,41,30,48,38,55,54,30,87,46,45,49,63,30,34,29,24,46,78,84,38,75,40,28,38,37,24,32,36,58,32,84,83,45,86,54,69,73,64,18,25,27,51,78,43,76,36,55,25,79,93,45,60,95,67,52,54,67,57,51,49,55,49,53,53,40,52,50,32,41,75,71,71,39,48,56,37,22,37,69,44,49,76,81,47,96,72,39,62,56,68,58,44,44,72,71,57,32,40,80,75,50,73,55,97,85,16,40,30,27,40,30,79,42,65,129

Nearest PDB structures (foldseek):
  4xnh-assembly1_C  TM=7.970E-01  e=2.523E-07  Saccharomyces cerevisiae
  1wk4-assembly1_A  TM=6.744E-01  e=3.186E-07  Thermus thermophilus HB8
  1bo4-assembly1_B  TM=6.334E-01  e=8.671E-05  Serratia marcescens
  7n1l-assembly1_A  TM=7.045E-01  e=3.322E-04  Brucella abortus 2308
  5f47-assembly1_B  TM=7.179E-01  e=4.716E-04  uncultured bacterium

Secondary structure (DSSP, 8-state):
--EEEEE--TTTHHHHHTSSPPTTS--SS--HHHHHHHHHT-TTEEEEEEEETTEEEEEEEEEE-TT-SSGGGTEEEEEEEE-GGGTTTTHHHHHHHHHHHHHHHTT--EEEEEE-TTSTT-SHHHHHHTT-EEEEEETTEEEEEEE---/--EEEEE--TTTHHHHHTSSPPTTS--SS--HHHHHHHHHT-TTEEEEEEEETTEEEEEEEEEE-TT-SSGGGTEEEEEEEE-GGGTTTTHHHHHHHHHHHHHHHTT--EEEEEE-TTSTT-SHHHHHHTT-EEEEEETTEEEEEEE---

Foldseek 3Di:
DDKDKADDDPVCVVQQQPFDDDPVDDDQFDHSVVVVVVCVVAVQKDKIFMDDVNHTFWIWIWGAACPDPDPQNRIATPDITGHPVCPPVCRRLVRVVVSLVVCVVVVHFKYKDWWAPPDPPICVVVVVVSPWDFDDDDPNTTITMDGSHD/DDKDKADDDPVCVVQQQPFDDDPVDDDQFDRSVVVVVVCVVAVQKDKIFMDDVNHTFWIWIWGAACPDPDPQNRIATPDITGHPVCPPVCRRLVRVVVSLVVCVVVVHFKYKDWWAPPDPPICVVVVVVSPWDFDDDDPNTTITMDGSHD

Sequence (300 aa):
MVLRLEELSVDNLGDVLRLPPQAADDEPVAPTVWSVAEAYVHPTAWPRAVTDDGVVVGFVMANWSPEEPEPAFRAGIWRLNVATAARGRGVGRFAVEQVAAEARRRGVDRITVLWDATHARSPEQFYLRCGFRPTGELLGEVVGELDVRVMVLRLEELSVDNLGDVLRLPPQAADDEPVAPTVWSVAEAYVHPTAWPRAVTDDGVVVGFVMANWSPEEPEPAFRAGIWRLNVATAARGRGVGRFAVEQVAAEARRRGVDRITVLWDATHARSPEQFYLRCGFRPTGELLGEVVGELDVRV

Radius of gyration: 21.42 Å; Cα contacts (8 Å, |Δi|>4): 609; chains: 2; bounding box: 41×62×50 Å

InterPro domains:
  IPR000182 GNAT domain [PF00583] (41-132)
  IPR000182 GNAT domain [PS51186] (3-150)
  IPR016181 Acyl-CoA N-acyltransferase [SSF55729] (4-139)